Protein AF-A0A2V6IDF8-F1 (afdb_monomer_lite)

Structure (mmCIF, N/CA/C/O backbone):
data_AF-A0A2V6IDF8-F1
#
_entry.id   AF-A0A2V6IDF8-F1
#
loop_
_atom_site.group_PDB
_atom_site.id
_atom_site.type_symbol
_atom_site.label_atom_id
_atom_site.label_alt_id
_atom_site.label_comp_id
_atom_site.label_asym_id
_atom_site.label_entity_id
_atom_site.label_seq_id
_atom_site.pdbx_PDB_ins_code
_atom_site.Cartn_x
_atom_site.Cartn_y
_atom_site.Cartn_z
_atom_site.occupancy
_atom_site.B_iso_or_equiv
_atom_site.auth_seq_id
_atom_site.auth_comp_id
_atom_site.auth_asym_id
_atom_site.auth_atom_id
_atom_site.pdbx_PDB_model_num
ATOM 1 N N . MET A 1 1 ? -2.076 -66.456 -8.768 1.00 41.81 1 MET A N 1
ATOM 2 C CA . MET A 1 1 ? -1.411 -65.463 -7.898 1.00 41.81 1 MET A CA 1
ATOM 3 C C . MET A 1 1 ? -0.472 -64.623 -8.753 1.00 41.81 1 MET A C 1
ATOM 5 O O . MET A 1 1 ? 0.543 -65.150 -9.181 1.00 41.81 1 MET A O 1
ATOM 9 N N . ARG A 1 2 ? -0.854 -63.381 -9.076 1.00 31.50 2 ARG A N 1
ATOM 10 C CA . ARG A 1 2 ? 0.025 -62.286 -9.533 1.00 31.50 2 ARG A CA 1
ATOM 11 C C . ARG A 1 2 ? -0.826 -61.018 -9.631 1.00 31.50 2 ARG A C 1
ATOM 13 O O . ARG A 1 2 ? -1.612 -60.847 -10.552 1.00 31.50 2 ARG A O 1
ATOM 20 N N . ILE A 1 3 ? -0.717 -60.213 -8.583 1.00 39.41 3 ILE A N 1
ATOM 21 C CA . ILE A 1 3 ? -1.240 -58.856 -8.466 1.00 39.41 3 ILE A CA 1
ATOM 22 C C . ILE A 1 3 ? -0.363 -57.979 -9.365 1.00 39.41 3 ILE A C 1
ATOM 24 O O . ILE A 1 3 ? 0.854 -57.977 -9.186 1.00 39.41 3 ILE A O 1
ATOM 28 N N . LEU A 1 4 ? -0.953 -57.253 -10.316 1.00 34.81 4 LEU A N 1
ATOM 29 C CA . LEU A 1 4 ? -0.272 -56.159 -11.006 1.00 34.81 4 LEU A CA 1
ATOM 30 C C . LEU A 1 4 ? -0.922 -54.853 -10.550 1.00 34.81 4 LEU A C 1
ATOM 32 O O . LEU A 1 4 ? -2.026 -54.505 -10.959 1.00 34.81 4 LEU A O 1
ATOM 36 N N . VAL A 1 5 ? -0.238 -54.178 -9.631 1.00 40.81 5 VAL A N 1
ATOM 37 C CA . VAL A 1 5 ? -0.553 -52.824 -9.187 1.00 40.81 5 VAL A CA 1
ATOM 38 C C . VAL A 1 5 ? -0.175 -51.867 -10.319 1.00 40.81 5 VAL A C 1
ATOM 40 O O . VAL A 1 5 ? 1.002 -51.732 -10.638 1.00 40.81 5 VAL A O 1
ATOM 43 N N . VAL A 1 6 ? -1.161 -51.204 -10.923 1.00 41.06 6 VAL A N 1
ATOM 44 C CA . VAL A 1 6 ? -0.932 -50.038 -11.787 1.00 41.06 6 VAL A CA 1
ATOM 45 C C . VAL A 1 6 ? -0.896 -48.815 -10.872 1.00 41.06 6 VAL A C 1
ATOM 47 O O . VAL A 1 6 ? -1.928 -48.250 -10.522 1.00 41.06 6 VAL A O 1
ATOM 50 N N . LEU A 1 7 ? 0.304 -48.458 -10.419 1.00 35.91 7 LEU A N 1
ATOM 51 C CA . LEU A 1 7 ? 0.596 -47.206 -9.724 1.00 35.91 7 LEU A CA 1
ATOM 52 C C . LEU A 1 7 ? 1.527 -46.366 -10.600 1.00 35.91 7 LEU A C 1
ATOM 54 O O . LEU A 1 7 ? 2.468 -46.892 -11.184 1.00 35.91 7 LEU A O 1
ATOM 58 N N . LEU A 1 8 ? 1.273 -45.056 -10.582 1.00 38.56 8 LEU A N 1
ATOM 59 C CA . LEU A 1 8 ? 2.074 -43.967 -11.144 1.00 38.56 8 LEU A CA 1
ATOM 60 C C . LEU A 1 8 ? 2.133 -43.874 -12.674 1.00 38.56 8 LEU A C 1
ATOM 62 O O . LEU A 1 8 ? 2.998 -44.457 -13.304 1.00 38.56 8 LEU A O 1
ATOM 66 N N . THR A 1 9 ? 1.310 -42.976 -13.219 1.00 36.28 9 THR A N 1
ATOM 67 C CA . THR A 1 9 ? 1.789 -41.810 -13.993 1.00 36.28 9 THR A CA 1
ATOM 68 C C . THR A 1 9 ? 0.636 -40.818 -14.162 1.00 36.28 9 THR A C 1
ATOM 70 O O . THR A 1 9 ? 0.162 -40.556 -15.259 1.00 36.28 9 THR A O 1
ATOM 73 N N . ILE A 1 10 ? 0.180 -40.222 -13.059 1.00 41.34 10 ILE A N 1
ATOM 74 C CA . ILE A 1 10 ? -0.234 -38.816 -13.128 1.00 41.34 10 ILE A CA 1
ATOM 75 C C . ILE A 1 10 ? 1.001 -38.064 -12.657 1.00 41.34 10 ILE A C 1
ATOM 77 O O . ILE A 1 10 ? 1.095 -37.616 -11.518 1.00 41.34 10 ILE A O 1
ATOM 81 N N . ALA A 1 11 ? 2.015 -38.047 -13.526 1.00 40.38 11 ALA A N 1
ATOM 82 C CA . ALA A 1 11 ? 3.023 -37.015 -13.452 1.00 40.38 11 ALA A CA 1
ATOM 83 C C . ALA A 1 11 ? 2.240 -35.727 -13.666 1.00 40.38 11 ALA A C 1
ATOM 85 O O . ALA A 1 11 ? 1.783 -35.424 -14.767 1.00 40.38 11 ALA A O 1
ATOM 86 N N . THR A 1 12 ? 1.979 -35.054 -12.556 1.00 41.97 12 THR A N 1
ATOM 87 C CA . THR A 1 12 ? 1.541 -33.678 -12.496 1.00 41.97 12 THR A CA 1
ATOM 88 C C . THR A 1 12 ? 2.439 -32.883 -13.429 1.00 41.97 12 THR A C 1
ATOM 90 O O . THR A 1 12 ? 3.529 -32.456 -13.057 1.00 41.97 12 THR A O 1
ATOM 93 N N . ALA A 1 13 ? 1.958 -32.661 -14.648 1.00 35.03 13 ALA A N 1
ATOM 94 C CA . ALA A 1 13 ? 2.363 -31.560 -15.497 1.00 35.03 13 ALA A CA 1
ATOM 95 C C . ALA A 1 13 ? 1.865 -30.248 -14.863 1.00 35.03 13 ALA A C 1
ATOM 97 O O . ALA A 1 13 ? 1.227 -29.419 -15.499 1.00 35.03 13 ALA A O 1
ATOM 98 N N . THR A 1 14 ? 2.145 -30.044 -13.575 1.00 42.31 14 THR A N 1
ATOM 99 C CA . THR A 1 14 ? 2.467 -28.713 -13.097 1.00 42.31 14 THR A CA 1
ATOM 100 C C . THR A 1 14 ? 3.732 -28.367 -13.846 1.00 42.31 14 THR A C 1
ATOM 102 O O . THR A 1 14 ? 4.801 -28.878 -13.514 1.00 42.31 14 THR A O 1
ATOM 105 N N . LEU A 1 15 ? 3.572 -27.595 -14.923 1.00 40.25 15 LEU A N 1
ATOM 106 C CA . LEU A 1 15 ? 4.657 -26.885 -15.562 1.00 40.25 15 LEU A CA 1
ATOM 107 C C . LEU A 1 15 ? 5.497 -26.259 -14.446 1.00 40.25 15 LEU A C 1
ATOM 109 O O . LEU A 1 15 ? 5.178 -25.196 -13.919 1.00 40.25 15 LEU A O 1
ATOM 113 N N . ALA A 1 16 ? 6.595 -26.921 -14.108 1.00 39.03 16 ALA A N 1
ATOM 114 C CA . ALA A 1 16 ? 7.773 -26.245 -13.646 1.00 39.03 16 ALA A CA 1
ATOM 115 C C . ALA A 1 16 ? 8.252 -25.438 -14.856 1.00 39.03 16 ALA A C 1
ATOM 117 O O . ALA A 1 16 ? 9.189 -25.821 -15.550 1.00 39.03 16 ALA A O 1
ATOM 118 N N . ILE A 1 17 ? 7.603 -24.296 -15.112 1.00 42.78 17 ILE A N 1
ATOM 119 C CA . ILE A 1 17 ? 8.352 -23.138 -15.572 1.00 42.78 17 ILE A CA 1
ATOM 120 C C . ILE A 1 17 ? 9.256 -22.847 -14.378 1.00 42.78 17 ILE A C 1
ATOM 122 O O . ILE A 1 17 ? 8.929 -22.060 -13.494 1.00 42.78 17 ILE A O 1
ATOM 126 N N . ALA A 1 18 ? 10.372 -23.572 -14.295 1.00 44.47 18 ALA A N 1
ATOM 127 C CA . ALA A 1 18 ? 11.551 -23.046 -13.656 1.00 44.47 18 ALA A CA 1
ATOM 128 C C . ALA A 1 18 ? 11.848 -21.797 -14.478 1.00 44.47 18 ALA A C 1
ATOM 130 O O . ALA A 1 18 ? 12.489 -21.881 -15.520 1.00 44.47 18 ALA A O 1
ATOM 131 N N . SER A 1 19 ? 11.228 -20.672 -14.107 1.00 57.34 19 SER A N 1
ATOM 132 C CA . SER A 1 19 ? 11.492 -19.400 -14.751 1.00 57.34 19 SER A CA 1
ATOM 133 C C . SER A 1 19 ? 12.991 -19.241 -14.625 1.00 57.34 19 SER A C 1
ATOM 135 O O . SER A 1 19 ? 13.497 -19.202 -13.494 1.00 57.34 19 SER A O 1
ATOM 137 N N . GLU A 1 20 ? 13.694 -19.257 -15.754 1.00 80.50 20 GLU A N 1
ATOM 138 C CA . GLU A 1 20 ? 15.111 -18.953 -15.759 1.00 80.50 20 GLU A CA 1
ATOM 139 C C . GLU A 1 20 ? 15.291 -17.700 -14.907 1.00 80.50 20 GLU A C 1
ATOM 141 O O . GLU A 1 20 ? 14.516 -16.744 -14.993 1.00 80.50 20 GLU A O 1
ATOM 146 N N . SER A 1 21 ? 16.232 -17.766 -13.975 1.00 89.12 21 SER A N 1
ATOM 147 C CA . SER A 1 21 ? 16.533 -16.633 -13.122 1.00 89.12 21 SER A CA 1
ATOM 148 C C . SER A 1 21 ? 17.990 -16.292 -13.294 1.00 89.12 21 SER A C 1
ATOM 150 O O . SER A 1 21 ? 18.840 -17.181 -13.244 1.00 89.12 21 SER A O 1
ATOM 152 N N . MET A 1 22 ? 18.276 -15.011 -13.460 1.00 94.38 22 MET A N 1
ATOM 153 C CA . MET A 1 22 ? 19.637 -14.509 -13.552 1.00 94.38 22 MET A CA 1
ATOM 154 C C . MET A 1 22 ? 19.978 -13.657 -12.333 1.00 94.38 22 MET A C 1
ATOM 156 O O . MET A 1 22 ? 19.112 -13.268 -11.546 1.00 94.38 22 MET A O 1
ATOM 160 N N . ARG A 1 23 ? 21.267 -13.354 -12.169 1.00 96.56 23 ARG A N 1
ATOM 161 C CA . ARG A 1 23 ? 21.724 -12.361 -11.197 1.00 96.56 23 ARG A CA 1
ATOM 162 C C . ARG A 1 23 ? 22.229 -11.127 -11.923 1.00 96.56 23 ARG A C 1
ATOM 164 O O . ARG A 1 23 ? 23.159 -11.221 -12.717 1.00 96.56 23 ARG A O 1
ATOM 171 N N . VAL A 1 24 ? 21.665 -9.969 -11.595 1.00 96.19 24 VAL A N 1
ATOM 172 C CA . VAL A 1 24 ? 22.147 -8.662 -12.062 1.00 96.19 24 VAL A CA 1
ATOM 173 C C . VAL A 1 24 ? 22.472 -7.822 -10.839 1.00 96.19 24 VAL A C 1
ATOM 175 O O . VAL A 1 24 ? 21.639 -7.653 -9.957 1.00 96.19 24 VAL A O 1
ATOM 178 N N . ASN A 1 25 ? 23.713 -7.345 -10.731 1.00 94.62 25 ASN A N 1
ATOM 179 C CA . ASN A 1 25 ? 24.198 -6.581 -9.573 1.00 94.62 25 ASN A CA 1
ATOM 180 C C . ASN A 1 25 ? 23.942 -7.269 -8.210 1.00 94.62 25 ASN A C 1
ATOM 182 O O . ASN A 1 25 ? 23.781 -6.597 -7.188 1.00 94.62 25 ASN A O 1
ATOM 186 N N . GLY A 1 26 ? 23.913 -8.607 -8.191 1.00 93.50 26 GLY A N 1
ATOM 187 C CA . GLY A 1 26 ? 23.624 -9.419 -7.003 1.00 93.50 26 GLY A CA 1
ATOM 188 C C . GLY A 1 26 ? 22.135 -9.593 -6.673 1.00 93.50 26 GLY A C 1
ATOM 189 O O . GLY A 1 26 ? 21.826 -10.323 -5.738 1.00 93.50 26 GLY A O 1
ATOM 190 N N . VAL A 1 27 ? 21.223 -8.978 -7.432 1.00 96.19 27 VAL A N 1
ATOM 191 C CA . VAL A 1 27 ? 19.766 -9.139 -7.299 1.00 96.19 27 VAL A CA 1
ATOM 192 C C . VAL A 1 27 ? 19.314 -10.326 -8.146 1.00 96.19 27 VAL A C 1
ATOM 194 O O . VAL A 1 27 ? 19.744 -10.464 -9.294 1.00 96.19 27 VAL A O 1
ATOM 197 N N . ARG A 1 28 ? 18.462 -11.192 -7.586 1.00 96.81 28 ARG A N 1
ATOM 198 C CA . ARG A 1 28 ? 17.813 -12.270 -8.343 1.00 96.81 28 ARG A CA 1
ATOM 199 C C . ARG A 1 28 ? 16.737 -11.670 -9.245 1.00 96.81 28 ARG A C 1
ATOM 201 O O . ARG A 1 28 ? 15.865 -10.968 -8.750 1.00 96.81 28 ARG A O 1
ATOM 208 N N . VAL A 1 29 ? 16.775 -11.986 -10.532 1.00 97.50 29 VAL A N 1
ATOM 209 C CA . VAL A 1 29 ? 15.806 -11.514 -11.529 1.00 97.50 29 VAL A CA 1
ATOM 210 C C . VAL A 1 29 ? 15.154 -12.713 -12.195 1.00 97.50 29 VAL A C 1
ATOM 212 O O . VAL A 1 29 ? 15.857 -13.677 -12.493 1.00 97.50 29 VAL A O 1
ATOM 215 N N . TYR A 1 30 ? 13.838 -12.687 -12.377 1.00 96.62 30 TYR A N 1
ATOM 216 C CA . TYR A 1 30 ? 13.059 -13.785 -12.960 1.00 96.62 30 TYR A CA 1
ATOM 217 C C . TYR A 1 30 ? 11.811 -13.260 -13.690 1.00 96.62 30 TYR A C 1
ATOM 219 O O . TYR A 1 30 ? 11.581 -12.053 -13.733 1.00 96.62 30 TYR A O 1
ATOM 227 N N . GLY A 1 31 ? 11.010 -14.153 -14.281 1.00 95.38 31 GLY A N 1
ATOM 228 C CA . GLY A 1 31 ? 9.799 -13.798 -15.033 1.00 95.38 31 GLY A CA 1
ATOM 229 C C . GLY A 1 31 ? 10.058 -13.675 -16.538 1.00 95.38 31 GLY A C 1
ATOM 230 O O . GLY A 1 31 ? 10.806 -14.466 -17.114 1.00 95.38 31 GLY A O 1
ATOM 231 N N . ARG A 1 32 ? 9.443 -12.687 -17.195 1.00 95.75 32 ARG A N 1
ATOM 232 C CA . ARG A 1 32 ? 9.550 -12.437 -18.645 1.00 95.75 32 ARG A CA 1
ATOM 233 C C . ARG A 1 32 ? 10.826 -11.682 -19.021 1.00 95.75 32 ARG A C 1
ATOM 235 O O . ARG A 1 32 ? 10.794 -10.626 -19.635 1.00 95.75 32 ARG A O 1
ATOM 242 N N . MET A 1 33 ? 11.982 -12.233 -18.662 1.00 93.69 33 MET A N 1
ATOM 243 C CA . MET A 1 33 ? 13.275 -11.552 -18.835 1.00 93.69 33 MET A CA 1
ATOM 244 C C . MET A 1 33 ? 13.638 -11.226 -20.295 1.00 93.69 33 MET A C 1
ATOM 246 O O . MET A 1 33 ? 14.498 -10.387 -20.518 1.00 93.69 33 MET A O 1
ATOM 250 N N . HIS A 1 34 ? 13.002 -11.864 -21.282 1.00 93.62 34 HIS A N 1
ATOM 251 C CA . HIS A 1 34 ? 13.202 -11.565 -22.705 1.00 93.62 34 HIS A CA 1
ATOM 252 C C . HIS A 1 34 ? 12.553 -10.246 -23.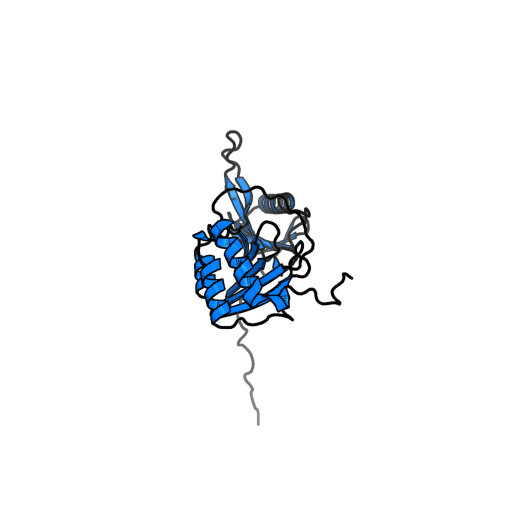153 1.00 93.62 34 HIS A C 1
ATOM 254 O O . HIS A 1 34 ? 12.906 -9.736 -24.213 1.00 93.62 34 HIS A O 1
ATOM 260 N N . ASP A 1 35 ? 11.637 -9.686 -22.358 1.00 94.50 35 ASP A N 1
ATOM 261 C CA . ASP A 1 35 ? 10.941 -8.436 -22.678 1.00 94.50 35 ASP A CA 1
ATOM 262 C C . ASP A 1 35 ? 11.793 -7.184 -22.401 1.00 94.50 35 ASP A C 1
ATOM 264 O O . ASP A 1 35 ? 11.409 -6.073 -22.775 1.00 94.50 35 ASP A O 1
ATOM 268 N N . VAL A 1 36 ? 12.935 -7.340 -21.723 1.00 94.44 36 VAL A N 1
ATOM 269 C CA . VAL A 1 36 ? 13.774 -6.240 -21.229 1.00 94.44 36 VAL A CA 1
ATOM 270 C C . VAL A 1 36 ? 15.258 -6.551 -21.403 1.00 94.44 36 VAL A C 1
ATOM 272 O O . VAL A 1 36 ? 15.679 -7.705 -21.428 1.00 94.44 36 VAL A O 1
ATOM 275 N N . SER A 1 37 ? 16.088 -5.515 -21.501 1.00 95.00 37 SER A N 1
ATOM 276 C CA . SER A 1 37 ? 17.541 -5.682 -21.559 1.00 95.00 37 SER A CA 1
ATOM 277 C C . SER A 1 37 ? 18.169 -5.786 -20.160 1.00 95.00 37 SER A C 1
ATOM 279 O O . SER A 1 37 ? 17.612 -5.346 -19.155 1.00 95.00 37 SER A O 1
ATOM 281 N N . VAL A 1 38 ? 19.409 -6.281 -20.072 1.00 95.81 38 VAL A N 1
ATOM 282 C CA . VAL A 1 38 ? 20.193 -6.204 -18.818 1.00 95.81 38 VAL A CA 1
ATOM 283 C C . VAL A 1 38 ? 20.431 -4.747 -18.393 1.00 95.81 38 VAL A C 1
ATOM 285 O O . VAL A 1 38 ? 20.549 -4.465 -17.200 1.00 95.81 38 VAL A O 1
ATOM 288 N N . GLY A 1 39 ? 20.491 -3.817 -19.353 1.00 95.62 39 GLY A N 1
ATOM 289 C CA . GLY A 1 39 ? 20.562 -2.380 -19.085 1.00 95.62 39 GLY A CA 1
ATOM 290 C C . GLY A 1 39 ? 19.322 -1.871 -18.351 1.00 95.62 39 GLY A C 1
ATOM 291 O O . GLY A 1 39 ? 19.465 -1.207 -17.327 1.00 95.62 39 GLY A O 1
ATOM 292 N N . ASP A 1 40 ? 18.132 -2.273 -18.803 1.00 95.44 40 ASP A N 1
ATOM 293 C CA . ASP A 1 40 ? 16.850 -1.949 -18.161 1.00 95.44 40 ASP A CA 1
ATOM 294 C C . ASP A 1 40 ? 16.802 -2.452 -16.718 1.00 95.44 40 ASP A C 1
ATOM 296 O O . ASP A 1 40 ? 16.480 -1.705 -15.800 1.00 95.44 40 ASP A O 1
ATOM 300 N N . ILE A 1 41 ? 17.224 -3.699 -16.496 1.00 96.81 41 ILE A N 1
ATOM 301 C CA . ILE A 1 41 ? 17.283 -4.288 -15.154 1.00 96.81 41 ILE A CA 1
ATOM 302 C C . ILE A 1 41 ? 18.234 -3.491 -14.247 1.00 96.81 41 ILE A C 1
ATOM 304 O O . ILE A 1 41 ? 17.912 -3.221 -13.091 1.00 96.81 41 ILE A O 1
ATOM 308 N N . ARG A 1 42 ? 19.418 -3.096 -14.739 1.00 96.94 42 ARG A N 1
ATOM 309 C CA . ARG A 1 42 ? 20.358 -2.276 -13.953 1.00 96.94 42 ARG A CA 1
ATOM 310 C C . ARG A 1 42 ? 19.774 -0.904 -13.621 1.00 96.94 42 ARG A C 1
ATOM 312 O O . ARG A 1 42 ? 19.969 -0.452 -12.495 1.00 96.94 42 ARG A O 1
ATOM 319 N N . ALA A 1 43 ? 19.078 -0.276 -14.568 1.00 95.00 43 ALA A N 1
ATOM 320 C CA . ALA A 1 43 ? 18.414 1.007 -14.367 1.00 95.00 43 ALA A CA 1
ATOM 321 C C . ALA A 1 43 ? 17.294 0.899 -13.321 1.00 95.00 43 ALA A C 1
ATOM 323 O O . ALA A 1 43 ? 17.268 1.698 -12.392 1.00 95.00 43 ALA A O 1
ATOM 324 N N . ALA A 1 44 ? 16.459 -0.140 -13.393 1.00 95.38 44 ALA A N 1
ATOM 325 C CA . ALA A 1 44 ? 15.421 -0.415 -12.400 1.00 95.38 44 ALA A CA 1
ATOM 326 C C . ALA A 1 44 ? 16.002 -0.622 -10.987 1.00 95.38 44 ALA A C 1
ATOM 328 O O . ALA A 1 44 ? 15.520 -0.035 -10.023 1.00 95.38 44 ALA A O 1
ATOM 329 N N . ILE A 1 45 ? 17.087 -1.399 -10.850 1.00 96.19 45 ILE A N 1
ATOM 330 C CA . ILE A 1 45 ? 17.776 -1.565 -9.555 1.00 96.19 45 ILE A CA 1
ATOM 331 C C . ILE A 1 45 ? 18.310 -0.222 -9.043 1.00 96.19 45 ILE A C 1
ATOM 333 O O . ILE A 1 45 ? 18.228 0.048 -7.846 1.00 96.19 45 ILE A O 1
ATOM 337 N N . ALA A 1 46 ? 18.904 0.591 -9.920 1.00 94.75 46 ALA A N 1
ATOM 338 C CA . ALA A 1 46 ? 19.475 1.879 -9.541 1.00 94.75 46 ALA A CA 1
ATOM 339 C C . ALA A 1 46 ? 18.397 2.858 -9.061 1.00 94.75 46 ALA A C 1
ATOM 341 O O . ALA A 1 46 ? 18.587 3.501 -8.030 1.00 94.75 46 ALA A O 1
ATOM 342 N N . ASP A 1 47 ? 17.266 2.920 -9.762 1.00 93.81 47 ASP A N 1
ATOM 343 C CA . ASP A 1 47 ? 16.145 3.775 -9.390 1.00 93.81 47 ASP A CA 1
ATOM 344 C C . ASP A 1 47 ? 15.547 3.371 -8.030 1.00 93.81 47 ASP A C 1
ATOM 346 O O . ASP A 1 47 ? 15.459 4.209 -7.128 1.00 93.81 47 ASP A O 1
ATOM 350 N N . PHE A 1 48 ? 15.289 2.075 -7.816 1.00 92.31 48 PHE A N 1
ATOM 351 C CA . PHE A 1 48 ? 14.835 1.546 -6.521 1.00 92.31 48 PHE A CA 1
ATOM 352 C C . PHE A 1 48 ? 15.795 1.906 -5.378 1.00 92.31 48 PHE A C 1
ATOM 354 O O . PHE A 1 48 ? 15.391 2.368 -4.313 1.00 92.31 48 PHE A O 1
ATOM 361 N N . VAL A 1 49 ? 17.104 1.726 -5.590 1.00 92.38 49 VAL A N 1
ATOM 362 C CA . VAL A 1 49 ? 18.119 2.095 -4.591 1.00 92.38 49 VAL A CA 1
ATOM 363 C C . VAL A 1 49 ? 18.094 3.600 -4.321 1.00 92.38 49 VAL A C 1
ATOM 365 O O . VAL A 1 49 ? 18.260 4.014 -3.176 1.00 92.38 49 VAL A O 1
ATOM 368 N N . SER A 1 50 ? 17.900 4.425 -5.351 1.00 88.75 50 SER A N 1
ATOM 369 C CA . SER A 1 50 ? 17.893 5.883 -5.213 1.00 88.75 50 SER A CA 1
ATOM 370 C C . SER A 1 50 ? 16.687 6.405 -4.426 1.00 88.75 50 SER A C 1
ATOM 372 O O . SER A 1 50 ? 16.839 7.377 -3.685 1.00 88.75 50 SER A O 1
ATOM 374 N N . THR A 1 51 ? 15.542 5.727 -4.515 1.00 82.19 51 THR A N 1
ATOM 375 C CA . THR A 1 51 ? 14.281 6.096 -3.851 1.00 82.19 51 THR A CA 1
ATOM 376 C C . THR A 1 51 ? 14.116 5.445 -2.474 1.00 82.19 51 THR A C 1
ATOM 378 O O . THR A 1 51 ? 13.420 5.988 -1.621 1.00 82.19 51 THR A O 1
ATOM 381 N N . SER A 1 52 ? 14.819 4.343 -2.197 1.00 78.38 52 SER A N 1
ATOM 382 C CA . SER A 1 52 ? 14.888 3.741 -0.861 1.00 78.38 52 SER A CA 1
ATOM 383 C C . SER A 1 52 ? 15.599 4.666 0.142 1.00 78.38 52 SER A C 1
ATOM 385 O O . SER A 1 52 ? 16.671 5.221 -0.145 1.00 78.38 52 SER A O 1
ATOM 387 N N . SER A 1 53 ? 15.036 4.801 1.346 1.00 70.25 53 SER A N 1
ATOM 3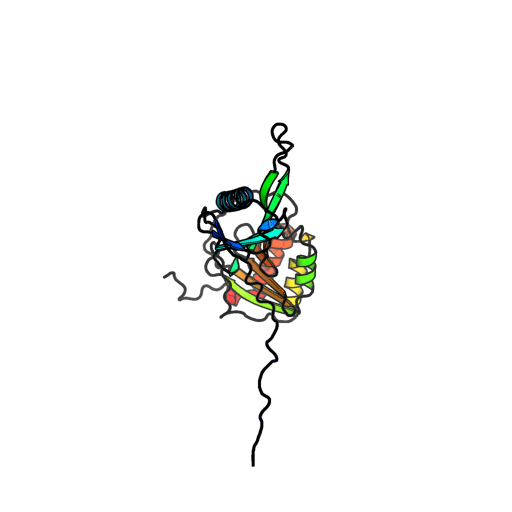88 C CA . SER A 1 53 ? 15.622 5.555 2.467 1.00 70.25 53 SER A CA 1
ATOM 389 C C . SER A 1 53 ? 16.990 4.998 2.880 1.00 70.25 53 SER A C 1
ATOM 391 O O . SER A 1 53 ? 17.960 5.742 3.009 1.00 70.25 53 SER A O 1
ATOM 393 N N . ASP A 1 54 ? 17.103 3.673 2.957 1.00 75.44 54 ASP A N 1
ATOM 394 C CA . ASP A 1 54 ? 18.315 2.968 3.387 1.00 75.44 54 ASP A CA 1
ATOM 395 C C . ASP A 1 54 ? 19.277 2.626 2.231 1.00 75.44 54 ASP A C 1
ATOM 397 O O . ASP A 1 54 ? 20.253 1.895 2.429 1.00 75.44 54 ASP A O 1
ATOM 401 N N . LYS A 1 55 ? 18.995 3.092 1.003 1.00 84.38 55 LYS A N 1
ATOM 402 C CA . LYS A 1 55 ? 19.783 2.804 -0.216 1.00 84.38 55 LYS A CA 1
ATOM 403 C C . LYS A 1 55 ? 20.044 1.309 -0.437 1.00 84.38 55 LYS A C 1
ATOM 405 O O . LYS A 1 55 ? 21.095 0.896 -0.941 1.00 84.38 55 LYS A O 1
ATOM 410 N N . ARG A 1 56 ? 19.089 0.461 -0.049 1.00 87.56 56 ARG A N 1
ATOM 411 C CA . ARG A 1 56 ? 19.210 -0.996 -0.171 1.00 87.56 56 ARG A CA 1
ATOM 412 C C . ARG A 1 56 ? 18.762 -1.460 -1.549 1.00 87.56 56 ARG A C 1
ATOM 414 O O . ARG A 1 56 ? 17.871 -0.893 -2.164 1.00 87.56 56 ARG A O 1
ATOM 421 N N . LYS A 1 57 ? 19.376 -2.548 -2.016 1.00 93.12 57 LYS A N 1
ATOM 422 C CA . LYS A 1 57 ? 18.921 -3.279 -3.206 1.00 93.12 57 LYS A CA 1
ATOM 423 C C . LYS A 1 57 ? 17.663 -4.094 -2.883 1.00 93.12 57 LYS A C 1
ATOM 425 O O . LYS A 1 57 ? 17.589 -4.615 -1.760 1.00 93.12 57 LYS A O 1
ATOM 430 N N . PRO A 1 58 ? 16.765 -4.300 -3.863 1.00 93.62 58 PRO A N 1
ATOM 431 C CA . PRO A 1 58 ? 15.616 -5.174 -3.679 1.00 93.62 58 PRO A CA 1
ATOM 432 C C . PRO A 1 58 ? 16.075 -6.623 -3.465 1.00 93.62 58 PRO A C 1
ATOM 434 O O . PRO A 1 58 ? 17.172 -7.019 -3.878 1.00 93.62 58 PRO A O 1
ATOM 437 N N . ALA A 1 59 ? 15.239 -7.427 -2.813 1.00 93.56 59 ALA A N 1
ATOM 438 C CA . ALA A 1 59 ? 15.494 -8.853 -2.614 1.00 93.56 59 ALA A CA 1
ATOM 439 C C . ALA A 1 59 ? 15.478 -9.619 -3.944 1.00 93.56 59 ALA A C 1
ATOM 441 O O . ALA A 1 59 ? 16.310 -10.500 -4.179 1.00 93.56 59 ALA A O 1
ATOM 442 N N . ALA A 1 60 ? 14.541 -9.256 -4.818 1.00 95.81 60 ALA A N 1
ATOM 443 C CA . ALA A 1 60 ? 14.405 -9.799 -6.157 1.00 95.81 60 ALA A CA 1
ATOM 444 C C . ALA A 1 60 ? 13.669 -8.816 -7.077 1.00 95.81 60 ALA A C 1
ATOM 446 O O . ALA A 1 60 ? 12.971 -7.918 -6.603 1.00 95.81 60 ALA A O 1
ATOM 447 N N . LEU A 1 61 ? 13.801 -9.035 -8.384 1.00 96.94 61 LEU A N 1
ATOM 448 C CA . LEU A 1 61 ? 12.990 -8.404 -9.419 1.00 96.94 61 LEU A CA 1
ATOM 449 C C . LEU A 1 61 ? 12.223 -9.467 -10.211 1.00 96.94 61 LEU A C 1
ATOM 451 O O . LEU A 1 61 ? 12.818 -10.437 -10.682 1.00 96.94 61 LEU A O 1
ATOM 455 N N . GLU A 1 62 ? 10.924 -9.267 -10.389 1.00 97.50 62 GLU A N 1
ATOM 456 C CA . GLU A 1 62 ? 10.103 -10.028 -11.335 1.00 97.50 62 GLU A CA 1
ATOM 457 C C . GLU A 1 62 ? 9.802 -9.151 -12.550 1.00 97.50 62 GLU A C 1
ATOM 459 O O . GLU A 1 62 ? 9.239 -8.067 -12.413 1.00 97.50 62 GLU A O 1
ATOM 464 N N . VAL A 1 63 ? 10.163 -9.611 -13.745 1.00 97.19 63 VAL A N 1
ATOM 465 C CA . VAL A 1 63 ? 9.814 -8.942 -15.000 1.00 97.19 63 VAL A CA 1
ATOM 466 C C . VAL A 1 63 ? 8.419 -9.392 -15.424 1.00 97.19 63 VAL A C 1
ATOM 468 O O . VAL A 1 63 ? 8.216 -10.570 -15.731 1.00 97.19 63 VAL A O 1
ATOM 471 N N . LEU A 1 64 ? 7.464 -8.460 -15.453 1.00 96.12 64 LEU A N 1
ATOM 472 C CA . LEU A 1 64 ? 6.078 -8.732 -15.851 1.00 96.12 64 LEU A CA 1
ATOM 473 C C . LEU A 1 64 ? 5.837 -8.454 -17.338 1.00 96.12 64 LEU A C 1
ATOM 475 O O . LEU A 1 64 ? 5.021 -9.122 -17.979 1.00 96.12 64 LEU A O 1
ATOM 479 N N . SER A 1 65 ? 6.515 -7.444 -17.879 1.00 95.69 65 SER A N 1
ATOM 480 C CA . SER A 1 65 ? 6.422 -7.036 -19.281 1.00 95.69 65 SER A CA 1
ATOM 481 C C . SER A 1 65 ? 7.605 -6.146 -19.672 1.00 95.69 65 SER A C 1
ATOM 483 O O . SER A 1 65 ? 8.462 -5.831 -18.845 1.00 95.69 65 SER A O 1
ATOM 485 N N . SER A 1 66 ? 7.607 -5.657 -20.912 1.00 94.44 66 SER A N 1
ATOM 486 C CA . SER A 1 66 ? 8.594 -4.692 -21.418 1.00 94.44 66 SER A CA 1
ATOM 487 C C . SER A 1 66 ? 8.512 -3.301 -20.775 1.00 94.44 66 SER A C 1
ATOM 489 O O . SER A 1 66 ? 9.395 -2.466 -21.003 1.00 94.44 66 SER A O 1
ATOM 491 N N . ILE A 1 67 ? 7.464 -3.041 -19.982 1.00 94.81 67 ILE A N 1
ATOM 492 C CA . ILE A 1 67 ? 7.206 -1.745 -19.343 1.00 94.81 67 ILE A CA 1
ATOM 493 C C . ILE A 1 67 ? 7.044 -1.815 -17.824 1.00 94.81 67 ILE A C 1
ATOM 495 O O . ILE A 1 67 ? 6.929 -0.767 -17.194 1.00 94.81 67 ILE A O 1
ATOM 499 N N . GLU A 1 68 ? 7.022 -3.005 -17.220 1.00 96.38 68 GLU A N 1
ATOM 500 C CA . GLU A 1 68 ? 6.775 -3.146 -15.783 1.00 96.38 68 GLU A CA 1
ATOM 501 C C . GLU A 1 68 ? 7.563 -4.306 -15.168 1.00 96.38 68 GLU A C 1
ATOM 503 O O . GLU A 1 68 ? 7.584 -5.429 -15.685 1.00 96.38 68 GLU A O 1
ATOM 508 N N . MET A 1 69 ? 8.173 -4.019 -14.020 1.00 97.31 69 MET A N 1
ATOM 509 C CA . MET A 1 69 ? 8.797 -4.982 -13.122 1.00 97.31 69 MET A CA 1
ATOM 510 C C . MET A 1 69 ? 8.232 -4.818 -11.709 1.00 97.31 69 MET A C 1
ATOM 512 O O . MET A 1 69 ? 7.808 -3.729 -11.328 1.00 97.31 69 MET A O 1
ATOM 516 N N . ARG A 1 70 ? 8.293 -5.875 -10.900 1.00 96.56 70 ARG A N 1
ATOM 517 C CA . ARG A 1 70 ? 8.080 -5.797 -9.449 1.00 96.56 70 ARG A CA 1
ATOM 518 C C . ARG A 1 70 ? 9.401 -5.908 -8.722 1.00 96.56 70 ARG A C 1
ATOM 520 O O . ARG A 1 70 ? 10.136 -6.870 -8.942 1.00 96.56 70 ARG A O 1
ATOM 527 N N . ALA A 1 71 ? 9.672 -4.967 -7.829 1.00 95.31 71 ALA A N 1
ATOM 528 C CA . ALA A 1 71 ? 10.794 -5.028 -6.908 1.00 95.31 71 ALA A CA 1
ATOM 529 C C . ALA A 1 71 ? 10.309 -5.469 -5.535 1.00 95.31 71 ALA A C 1
ATOM 531 O O . ALA A 1 71 ? 9.520 -4.778 -4.902 1.00 95.31 71 ALA A O 1
ATOM 532 N N . TYR A 1 72 ? 10.785 -6.629 -5.090 1.00 93.00 72 TYR A N 1
ATOM 533 C CA . TYR A 1 72 ? 10.434 -7.175 -3.786 1.00 93.00 72 TYR A CA 1
ATOM 534 C C . TYR A 1 72 ? 11.308 -6.561 -2.704 1.00 93.00 72 TYR A C 1
ATOM 536 O O . TYR A 1 72 ? 12.543 -6.601 -2.789 1.00 93.00 72 TYR A O 1
ATOM 544 N N . GLU A 1 73 ? 10.660 -6.054 -1.666 1.00 87.88 73 GLU A N 1
ATOM 545 C CA . GLU A 1 73 ? 11.325 -5.584 -0.467 1.00 87.88 73 GLU A CA 1
ATOM 546 C C . GLU A 1 73 ? 11.953 -6.756 0.291 1.00 87.88 73 GLU A C 1
ATOM 548 O O . GLU A 1 73 ? 11.511 -7.906 0.222 1.00 87.88 73 GLU A O 1
ATOM 553 N N . LYS A 1 74 ? 13.042 -6.484 1.016 1.00 81.19 74 LYS A N 1
ATOM 554 C CA . LYS A 1 74 ? 13.708 -7.532 1.814 1.00 81.19 74 LYS A CA 1
ATOM 555 C C . LYS A 1 74 ? 12.856 -8.009 2.978 1.00 81.19 74 LYS A C 1
ATOM 557 O O . LYS A 1 74 ? 12.960 -9.167 3.378 1.00 81.19 74 LYS A O 1
ATOM 562 N N . THR A 1 75 ? 12.061 -7.109 3.531 1.00 78.06 75 THR A N 1
ATOM 563 C CA . THR A 1 75 ? 11.138 -7.418 4.609 1.00 78.06 75 THR A CA 1
ATOM 564 C C . THR A 1 75 ? 9.796 -7.764 3.985 1.00 78.06 75 THR A C 1
ATOM 566 O O . THR A 1 75 ? 9.209 -6.934 3.298 1.00 78.06 75 THR A O 1
ATOM 569 N N . HIS A 1 76 ? 9.304 -8.975 4.246 1.00 71.38 76 HIS A N 1
ATOM 570 C CA . HIS A 1 76 ? 8.048 -9.473 3.680 1.00 71.38 76 HIS A CA 1
ATOM 571 C C . HIS A 1 76 ? 6.860 -8.525 3.915 1.00 71.38 76 HIS A C 1
ATOM 573 O O . HIS A 1 76 ? 6.043 -8.345 3.018 1.00 71.38 76 HIS A O 1
ATOM 579 N N . ASP A 1 77 ? 6.797 -7.884 5.084 1.00 78.31 77 ASP A N 1
ATOM 580 C CA . ASP A 1 77 ? 5.717 -6.960 5.466 1.00 78.31 77 ASP A CA 1
ATOM 581 C C . ASP A 1 77 ? 5.578 -5.747 4.538 1.00 78.31 77 ASP A C 1
ATOM 583 O O . ASP A 1 77 ? 4.508 -5.152 4.464 1.00 78.31 77 ASP A O 1
ATOM 587 N N . TRP A 1 78 ? 6.647 -5.406 3.819 1.00 81.94 78 TRP A N 1
ATOM 588 C CA . TRP A 1 78 ? 6.700 -4.281 2.888 1.00 81.94 78 TRP A CA 1
ATOM 589 C C . TRP A 1 78 ? 6.395 -4.692 1.447 1.00 81.94 78 TRP A C 1
ATOM 591 O O . TRP A 1 78 ? 6.246 -3.838 0.579 1.00 81.94 78 TRP A O 1
ATOM 601 N N . GLY A 1 79 ? 6.266 -5.997 1.195 1.00 89.69 79 GLY A N 1
ATOM 602 C CA . GLY A 1 79 ? 5.765 -6.517 -0.065 1.00 89.69 79 GLY A CA 1
ATOM 603 C C . GLY A 1 79 ? 6.661 -6.199 -1.263 1.00 89.69 79 GLY A C 1
ATOM 604 O O . GLY A 1 79 ? 7.850 -6.525 -1.279 1.00 89.69 79 GLY A O 1
ATOM 605 N N . TRP A 1 80 ? 6.071 -5.629 -2.307 1.00 93.19 80 TRP A N 1
ATOM 606 C CA . TRP A 1 80 ? 6.742 -5.234 -3.537 1.00 93.19 80 TRP A CA 1
ATOM 607 C C . TRP A 1 80 ? 6.244 -3.878 -4.037 1.00 93.19 80 TRP A C 1
ATOM 609 O O . TRP A 1 80 ? 5.084 -3.531 -3.854 1.00 93.19 80 TRP A O 1
ATOM 619 N N . VAL A 1 81 ? 7.104 -3.139 -4.731 1.00 92.88 81 VAL A N 1
ATOM 620 C CA . VAL A 1 81 ? 6.747 -1.909 -5.460 1.00 92.88 81 VAL A CA 1
ATOM 621 C C . VAL A 1 81 ? 6.827 -2.151 -6.963 1.00 92.88 81 VAL A C 1
ATOM 623 O O . VAL A 1 81 ? 7.633 -2.964 -7.433 1.00 92.88 81 VAL A O 1
ATOM 626 N N . ALA A 1 82 ? 5.993 -1.457 -7.733 1.00 94.00 82 ALA A N 1
ATOM 627 C CA . ALA A 1 82 ? 6.108 -1.467 -9.184 1.00 94.00 82 ALA A CA 1
ATOM 628 C C . ALA A 1 82 ? 7.300 -0.600 -9.610 1.00 94.00 82 ALA A C 1
ATOM 630 O O . ALA A 1 82 ? 7.529 0.473 -9.062 1.00 94.00 82 ALA A O 1
ATOM 631 N N . ILE A 1 83 ? 8.043 -1.039 -10.620 1.00 95.06 83 ILE A N 1
ATOM 632 C CA . ILE A 1 83 ? 8.989 -0.199 -11.353 1.00 95.06 83 ILE A CA 1
ATOM 633 C C . ILE A 1 83 ? 8.517 -0.169 -12.797 1.00 95.06 83 ILE A C 1
ATOM 635 O O . ILE A 1 83 ? 8.444 -1.208 -13.458 1.00 95.06 83 ILE A O 1
ATOM 639 N N . ARG A 1 84 ? 8.176 1.021 -13.280 1.00 94.50 84 ARG A N 1
ATOM 640 C CA . ARG A 1 84 ? 7.548 1.215 -14.585 1.00 94.50 84 ARG A CA 1
ATOM 641 C C . ARG A 1 84 ? 8.436 2.009 -15.520 1.00 94.50 84 ARG A C 1
ATOM 643 O O . ARG A 1 84 ? 9.155 2.915 -15.106 1.00 94.50 84 ARG A O 1
ATOM 650 N N . ARG A 1 85 ? 8.360 1.668 -16.799 1.00 92.62 85 ARG A N 1
ATOM 651 C CA . ARG A 1 85 ? 9.071 2.355 -17.867 1.00 92.62 85 ARG A CA 1
ATOM 652 C C . ARG A 1 85 ? 8.257 3.552 -18.346 1.00 92.62 85 ARG A C 1
ATOM 654 O O . ARG A 1 85 ? 7.159 3.381 -18.869 1.00 92.62 85 ARG A O 1
ATOM 661 N N . PHE A 1 86 ? 8.827 4.746 -18.236 1.00 87.50 86 PHE A N 1
ATOM 662 C CA . PHE A 1 86 ? 8.226 5.993 -18.706 1.00 87.50 86 PHE A CA 1
ATOM 663 C C . PHE A 1 86 ? 9.144 6.704 -19.701 1.00 87.50 86 PHE A C 1
ATOM 665 O O . PHE A 1 86 ? 10.366 6.616 -19.565 1.00 87.50 86 PHE A O 1
ATOM 672 N N . PRO A 1 87 ? 8.596 7.414 -20.701 1.00 83.44 87 PRO A N 1
ATOM 673 C CA . PRO A 1 87 ? 9.394 8.326 -21.510 1.00 83.44 87 PRO A CA 1
ATOM 674 C C . PRO A 1 87 ? 9.961 9.439 -20.618 1.00 83.44 87 PRO A C 1
ATOM 676 O O . PRO A 1 87 ? 9.259 9.960 -19.748 1.00 83.44 87 PRO A O 1
ATOM 679 N N . ARG A 1 88 ? 11.227 9.812 -20.818 1.00 78.56 88 ARG A N 1
ATOM 680 C CA . ARG A 1 88 ? 11.800 10.980 -20.141 1.00 78.56 88 ARG A CA 1
ATOM 681 C C . ARG A 1 88 ? 11.125 12.247 -20.662 1.00 78.56 88 ARG A C 1
ATOM 683 O O . ARG A 1 88 ? 11.015 12.453 -21.868 1.00 78.56 88 ARG A O 1
ATOM 690 N N . GLY A 1 89 ? 10.675 13.091 -19.734 1.00 67.06 89 GLY A N 1
ATOM 691 C CA . GLY A 1 89 ? 9.992 14.351 -20.042 1.00 67.06 89 GLY A CA 1
ATOM 692 C C . GLY A 1 89 ? 10.920 15.481 -20.498 1.00 67.06 89 GLY A C 1
ATOM 693 O O . GLY A 1 89 ? 10.427 16.510 -20.958 1.00 67.06 89 GLY A O 1
ATOM 694 N N . ASP A 1 90 ? 12.241 15.309 -20.394 1.00 71.62 90 ASP A N 1
ATOM 695 C CA . ASP A 1 90 ? 13.197 16.364 -20.726 1.00 71.62 90 ASP A CA 1
ATOM 696 C C . ASP A 1 90 ? 13.320 16.575 -22.247 1.00 71.62 90 ASP A C 1
ATOM 698 O O . ASP A 1 90 ? 13.455 15.600 -22.998 1.00 71.62 90 ASP A O 1
ATOM 702 N N . PRO A 1 91 ? 13.339 17.835 -22.731 1.00 67.38 91 PRO A N 1
ATOM 703 C CA . PRO A 1 91 ? 13.392 18.160 -24.161 1.00 67.38 91 PRO A CA 1
ATOM 704 C C . PRO A 1 91 ? 14.562 17.518 -24.917 1.00 67.38 91 PRO A C 1
ATOM 706 O O . PRO A 1 91 ? 14.410 17.201 -26.103 1.00 67.38 91 PRO A O 1
ATOM 709 N N . ASP A 1 92 ? 15.683 17.317 -24.221 1.00 72.12 92 ASP A N 1
ATOM 710 C CA . ASP A 1 92 ? 16.938 16.768 -24.747 1.00 72.12 92 ASP A CA 1
ATOM 711 C C . ASP A 1 92 ? 16.944 15.232 -24.818 1.00 72.12 92 ASP A C 1
ATOM 713 O O . ASP A 1 92 ? 17.750 14.649 -25.539 1.00 72.12 92 ASP A O 1
ATOM 717 N N . HIS A 1 93 ? 16.013 14.565 -24.127 1.00 68.81 93 HIS A N 1
ATOM 718 C CA . HIS A 1 93 ? 15.976 13.105 -23.983 1.00 68.81 93 HIS A CA 1
ATOM 719 C C . HIS A 1 93 ? 14.610 12.518 -24.378 1.00 68.81 93 HIS A C 1
ATOM 721 O O . HIS A 1 93 ? 14.217 11.462 -23.892 1.00 68.81 93 HIS A O 1
ATOM 727 N N . ARG A 1 94 ? 13.883 13.174 -25.295 1.00 61.34 94 ARG A N 1
ATOM 728 C CA . ARG A 1 94 ? 12.503 12.815 -25.696 1.00 61.34 94 ARG A CA 1
ATOM 729 C C . ARG A 1 94 ? 12.304 11.387 -26.226 1.00 61.34 94 ARG A C 1
ATOM 731 O O . ARG A 1 94 ? 11.173 10.914 -26.256 1.00 61.34 94 ARG A O 1
ATOM 738 N N . ASN A 1 95 ? 13.376 10.710 -26.639 1.00 67.94 95 ASN A N 1
ATOM 739 C CA . ASN A 1 95 ? 13.345 9.316 -27.104 1.00 67.94 95 ASN A CA 1
ATOM 740 C C . ASN A 1 95 ? 13.914 8.322 -26.077 1.00 67.94 95 ASN A C 1
ATOM 742 O O . ASN A 1 95 ? 13.999 7.126 -26.355 1.00 67.94 95 ASN A O 1
ATOM 746 N N . GLU A 1 96 ? 14.337 8.804 -24.910 1.00 81.00 96 GLU A N 1
ATOM 747 C CA . GLU A 1 96 ? 14.848 7.964 -23.838 1.00 81.00 96 GLU A CA 1
ATOM 748 C C . GLU A 1 96 ? 13.741 7.572 -22.872 1.00 81.00 96 GLU A C 1
ATOM 750 O O . GLU A 1 96 ? 12.750 8.277 -22.679 1.00 81.00 96 GLU A O 1
ATOM 755 N N . PHE A 1 97 ? 13.946 6.434 -22.220 1.00 85.38 97 PHE A N 1
ATOM 756 C CA . PHE A 1 97 ? 13.052 5.933 -21.194 1.00 85.38 97 PHE A CA 1
ATOM 757 C C . PHE A 1 97 ? 13.778 5.887 -19.855 1.00 85.38 97 PHE A C 1
ATOM 759 O O . PHE A 1 97 ? 14.972 5.595 -19.796 1.00 85.38 97 PHE A O 1
ATOM 766 N N . ALA A 1 98 ? 13.039 6.135 -18.781 1.00 89.44 98 ALA A N 1
ATOM 767 C CA . ALA A 1 98 ? 13.470 5.895 -17.416 1.00 89.44 98 ALA A CA 1
ATOM 768 C C . ALA A 1 98 ? 12.637 4.767 -16.803 1.00 89.44 98 ALA A C 1
ATOM 770 O O . ALA A 1 98 ? 11.452 4.620 -17.102 1.00 89.44 98 ALA A O 1
ATOM 771 N N . TRP A 1 99 ? 13.270 3.984 -15.936 1.00 93.38 99 TRP A N 1
ATOM 772 C CA . TRP A 1 99 ? 12.579 3.071 -15.035 1.00 93.38 99 TRP A CA 1
ATOM 773 C C . TRP A 1 99 ? 12.361 3.804 -13.723 1.00 93.38 99 TRP A C 1
ATOM 775 O O . TRP A 1 99 ? 13.334 4.261 -13.137 1.00 93.38 99 TRP A O 1
ATOM 785 N N . ILE A 1 100 ? 11.104 3.942 -13.314 1.00 90.62 100 ILE A N 1
ATOM 786 C CA . ILE A 1 100 ? 10.696 4.739 -12.158 1.00 90.62 100 ILE A CA 1
ATOM 787 C C . ILE A 1 100 ? 9.963 3.833 -11.180 1.00 90.62 100 ILE A C 1
ATOM 789 O O . ILE A 1 100 ? 8.990 3.164 -11.540 1.00 90.62 100 ILE A O 1
ATOM 793 N N . THR A 1 101 ? 10.434 3.826 -9.942 1.00 89.69 101 THR A N 1
ATOM 794 C CA . THR A 1 101 ? 9.802 3.169 -8.808 1.00 89.69 101 THR A CA 1
ATOM 795 C C . THR A 1 101 ? 8.525 3.918 -8.474 1.00 89.69 101 THR A C 1
ATOM 797 O O . THR A 1 101 ? 8.530 5.117 -8.204 1.00 89.69 101 THR A O 1
ATOM 800 N N . TRP A 1 102 ? 7.419 3.193 -8.508 1.00 83.12 102 TRP A N 1
ATOM 801 C CA . TRP A 1 102 ? 6.084 3.714 -8.308 1.00 83.12 102 TRP A CA 1
ATOM 802 C C . TRP A 1 102 ? 5.498 3.095 -7.043 1.00 83.12 102 TRP A C 1
ATOM 804 O O . TRP A 1 102 ? 5.113 1.922 -7.032 1.00 83.12 102 TRP A O 1
ATOM 814 N N . LYS A 1 103 ? 5.435 3.889 -5.971 1.00 80.00 103 LYS A N 1
ATOM 815 C CA . LYS A 1 103 ? 4.630 3.551 -4.796 1.00 80.00 103 LYS A CA 1
ATOM 816 C C . LYS A 1 103 ? 3.171 3.854 -5.110 1.00 80.00 103 LYS A C 1
ATOM 818 O O . LYS A 1 103 ? 2.853 4.911 -5.654 1.00 80.00 103 LYS A O 1
ATOM 823 N N . ARG A 1 104 ? 2.284 2.912 -4.807 1.00 86.00 104 ARG A N 1
ATOM 824 C CA . ARG A 1 104 ? 0.861 3.072 -5.078 1.00 86.00 104 ARG A CA 1
ATOM 825 C C . ARG A 1 104 ? 0.227 3.957 -4.006 1.00 86.00 104 ARG A C 1
ATOM 827 O O . ARG A 1 104 ? 0.287 3.624 -2.826 1.00 86.00 104 ARG A O 1
ATOM 834 N N . ALA A 1 105 ? -0.384 5.059 -4.422 1.00 86.88 105 ALA A N 1
ATOM 835 C CA . ALA A 1 105 ? -1.077 5.960 -3.515 1.00 86.88 105 ALA A CA 1
ATOM 836 C C . ALA A 1 105 ? -2.488 5.428 -3.189 1.00 86.88 105 ALA A C 1
ATOM 838 O O . ALA A 1 105 ? -3.150 4.863 -4.064 1.00 86.88 105 ALA A O 1
ATOM 839 N N . ILE A 1 106 ? -2.931 5.546 -1.932 1.00 88.62 106 ILE A N 1
ATOM 840 C CA . ILE A 1 106 ? -4.249 5.048 -1.491 1.00 88.62 106 ILE A CA 1
ATOM 841 C C . ILE A 1 106 ? -5.402 5.846 -2.122 1.00 88.62 106 ILE A C 1
ATOM 843 O O . ILE A 1 106 ? -6.423 5.260 -2.494 1.00 88.62 106 ILE A O 1
ATOM 847 N N . ASP A 1 107 ? -5.234 7.158 -2.271 1.00 81.19 107 ASP A N 1
ATOM 848 C CA . ASP A 1 107 ? -6.209 8.078 -2.868 1.00 81.19 107 ASP A CA 1
ATOM 849 C C . ASP A 1 107 ? -6.504 7.754 -4.346 1.00 81.19 107 ASP A C 1
ATOM 851 O O . ASP A 1 107 ? -7.644 7.893 -4.790 1.00 81.19 107 ASP A O 1
ATOM 855 N N . ASP A 1 108 ? -5.528 7.196 -5.070 1.00 82.44 108 ASP A N 1
ATOM 856 C CA . ASP A 1 108 ? -5.664 6.711 -6.455 1.00 82.44 108 ASP A CA 1
ATOM 857 C C . ASP A 1 108 ? -5.859 5.174 -6.556 1.00 82.44 108 ASP A C 1
ATOM 859 O O . ASP A 1 108 ? -5.555 4.536 -7.567 1.00 82.44 108 ASP A O 1
ATOM 863 N N . ALA A 1 109 ? -6.368 4.524 -5.499 1.00 88.31 109 ALA A N 1
ATOM 864 C CA . ALA A 1 109 ? -6.553 3.067 -5.447 1.00 88.31 109 ALA A CA 1
ATOM 865 C C . ALA A 1 109 ? -8.026 2.646 -5.214 1.00 88.31 109 ALA A C 1
ATOM 867 O O . ALA A 1 109 ? -8.382 2.102 -4.163 1.00 88.31 109 ALA A O 1
ATOM 868 N N . PRO A 1 110 ? -8.929 2.807 -6.200 1.00 91.31 110 PRO A N 1
ATOM 869 C CA . PRO A 1 110 ? -10.364 2.565 -6.010 1.00 91.31 110 PRO A CA 1
ATOM 870 C C . PRO A 1 110 ? -10.727 1.097 -5.717 1.00 91.31 110 PRO A C 1
ATOM 872 O O . PRO A 1 110 ? -11.721 0.808 -5.054 1.00 91.31 110 PRO A O 1
ATOM 875 N N . ASP A 1 111 ? -9.956 0.137 -6.217 1.00 94.62 111 ASP A N 1
ATOM 876 C CA . ASP A 1 111 ? -10.057 -1.291 -5.892 1.00 94.62 111 ASP A CA 1
ATOM 877 C C . ASP A 1 111 ? -9.604 -1.611 -4.464 1.00 94.62 111 ASP A C 1
ATOM 879 O O . ASP A 1 111 ? -10.253 -2.439 -3.824 1.00 94.62 111 ASP A O 1
ATOM 883 N N . PHE A 1 112 ? -8.584 -0.925 -3.943 1.00 94.62 112 PHE A N 1
ATOM 884 C CA . PHE A 1 112 ? -8.206 -1.009 -2.532 1.00 94.62 112 PHE A CA 1
ATOM 885 C C . PHE A 1 112 ? -9.333 -0.478 -1.637 1.00 94.62 112 PHE A C 1
ATOM 887 O O . PHE A 1 112 ? -9.814 -1.198 -0.763 1.00 94.62 112 PHE A O 1
ATOM 894 N N . LEU A 1 113 ? -9.852 0.721 -1.917 1.00 95.44 113 LEU A N 1
ATOM 895 C CA . LEU A 1 113 ? -10.954 1.314 -1.147 1.00 95.44 113 LEU A CA 1
ATOM 896 C C . LEU A 1 113 ? -12.208 0.420 -1.155 1.00 95.44 113 LEU A C 1
ATOM 898 O O . LEU A 1 113 ? -12.830 0.173 -0.117 1.00 95.44 113 LEU A O 1
ATOM 902 N N . ARG A 1 114 ? -12.565 -0.147 -2.319 1.00 95.88 114 ARG A N 1
ATOM 903 C CA . ARG A 1 114 ? -13.649 -1.143 -2.421 1.00 95.88 114 ARG A CA 1
ATOM 904 C C . ARG A 1 114 ? -13.346 -2.413 -1.632 1.00 95.88 114 ARG A C 1
ATOM 906 O O . ARG A 1 114 ? -14.260 -2.978 -1.027 1.00 95.88 114 ARG A O 1
ATOM 913 N N . PHE A 1 115 ? -12.100 -2.882 -1.657 1.00 97.06 115 PHE A N 1
ATOM 914 C CA . PHE A 1 115 ? -11.683 -4.055 -0.901 1.00 97.06 115 PHE A CA 1
ATOM 915 C C . PHE A 1 115 ? -11.875 -3.829 0.601 1.00 97.06 115 PHE A C 1
ATOM 917 O O . PHE A 1 115 ? -12.581 -4.633 1.214 1.00 97.06 115 PHE A O 1
ATOM 924 N N . ILE A 1 116 ? -11.374 -2.714 1.147 1.00 97.12 116 ILE A N 1
ATOM 925 C CA . ILE A 1 116 ? -11.520 -2.328 2.560 1.00 97.12 116 ILE A CA 1
ATOM 926 C C . ILE A 1 116 ? -12.991 -2.343 2.990 1.00 97.12 116 ILE A C 1
ATOM 928 O O . ILE A 1 116 ? -13.334 -3.008 3.968 1.00 97.12 116 ILE A O 1
ATOM 932 N N . LYS A 1 117 ? -13.895 -1.722 2.214 1.00 96.19 117 LYS A N 1
ATOM 933 C CA . LYS A 1 117 ? -15.348 -1.727 2.508 1.00 96.19 117 LYS A CA 1
ATOM 934 C C . LYS A 1 117 ? -15.965 -3.125 2.543 1.00 96.19 117 LYS A C 1
ATOM 936 O O . LYS A 1 117 ? -17.010 -3.325 3.156 1.00 96.19 117 LYS A O 1
ATOM 941 N N . SER A 1 118 ? -15.365 -4.075 1.834 1.00 95.50 118 SER A N 1
ATOM 942 C CA . SER A 1 118 ? -15.911 -5.418 1.640 1.00 95.50 118 SER A CA 1
ATOM 943 C C . SER A 1 118 ? -15.244 -6.501 2.488 1.00 95.50 118 SER A C 1
ATOM 945 O O . SER A 1 118 ? -15.648 -7.664 2.399 1.00 95.50 118 SER A O 1
ATOM 947 N N . ALA A 1 119 ? -14.225 -6.147 3.276 1.00 96.19 119 ALA A N 1
ATOM 948 C CA . ALA A 1 119 ? -13.509 -7.079 4.133 1.00 96.19 119 ALA A CA 1
ATOM 949 C C . ALA A 1 119 ? -14.460 -7.698 5.169 1.00 96.19 119 ALA A C 1
ATOM 951 O O . ALA A 1 119 ? -15.165 -6.994 5.897 1.00 96.19 119 ALA A O 1
ATOM 952 N N . ASN A 1 120 ? -14.498 -9.029 5.236 1.00 93.38 120 ASN A N 1
ATOM 953 C CA . ASN A 1 120 ? -15.335 -9.744 6.202 1.00 93.38 120 ASN A CA 1
ATOM 954 C C . ASN A 1 120 ? -14.623 -9.926 7.549 1.00 93.38 120 ASN A C 1
ATOM 956 O O . ASN A 1 120 ? -15.281 -10.015 8.588 1.00 93.38 120 ASN A O 1
ATOM 960 N N . GLU A 1 121 ? -13.294 -9.918 7.543 1.00 97.38 121 GLU A N 1
ATOM 961 C CA . GLU A 1 121 ? -12.455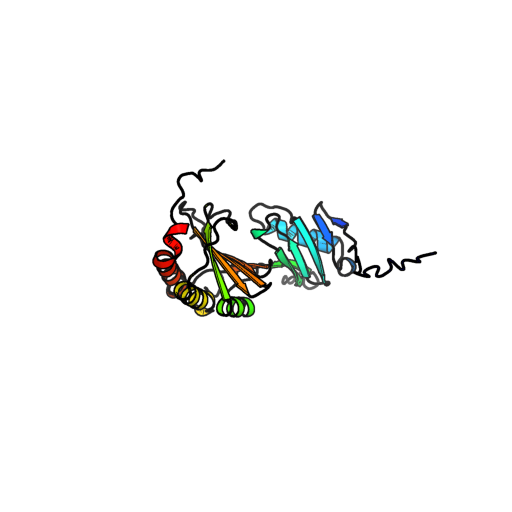 -10.026 8.731 1.00 97.38 121 GLU A CA 1
ATOM 962 C C . GLU A 1 121 ? -11.524 -8.820 8.791 1.00 97.38 121 GLU A C 1
ATOM 964 O O . GLU A 1 121 ? -10.871 -8.480 7.803 1.00 97.38 121 GLU A O 1
ATOM 969 N N . VAL A 1 122 ? -11.483 -8.162 9.948 1.00 98.06 122 VAL A N 1
ATOM 970 C CA . VAL A 1 122 ? -10.528 -7.087 10.215 1.00 98.06 122 VAL A CA 1
ATOM 971 C C . VAL A 1 122 ? -9.909 -7.345 11.573 1.00 98.06 122 VAL A C 1
ATOM 973 O O . VAL A 1 122 ? -10.625 -7.536 12.556 1.00 98.06 122 VAL A O 1
ATOM 976 N N . TYR A 1 123 ? -8.587 -7.383 11.606 1.00 97.88 123 TYR A N 1
ATOM 977 C CA . TYR A 1 123 ? -7.797 -7.591 12.807 1.00 97.88 123 TYR A CA 1
ATOM 978 C C . TYR A 1 123 ? -7.042 -6.316 13.143 1.00 97.88 123 TYR A C 1
ATOM 980 O O . TYR A 1 123 ? -6.636 -5.585 12.241 1.00 97.88 123 TYR A O 1
ATOM 988 N N . VAL A 1 124 ? -6.822 -6.094 14.431 1.00 97.38 124 VAL A N 1
ATOM 989 C CA . VAL A 1 124 ? -5.930 -5.058 14.950 1.00 97.38 124 VAL A CA 1
ATOM 990 C C . VAL A 1 124 ? -4.761 -5.719 15.675 1.00 97.38 124 VAL A C 1
ATOM 992 O O . VAL A 1 124 ? -4.924 -6.794 16.259 1.00 97.38 124 VAL A O 1
ATOM 995 N N . PHE A 1 125 ? -3.580 -5.115 15.594 1.00 94.62 125 PHE A N 1
ATOM 996 C CA . PHE A 1 125 ? -2.365 -5.592 16.254 1.00 94.62 125 PHE A CA 1
ATOM 997 C C . PHE A 1 125 ? -1.476 -4.419 16.695 1.00 94.62 125 PHE A C 1
ATOM 999 O O . PHE A 1 125 ? -1.574 -3.336 16.116 1.00 94.62 125 PHE A O 1
ATOM 1006 N N . PRO A 1 126 ? -0.616 -4.603 17.713 1.00 92.75 126 PRO A N 1
ATOM 1007 C CA . PRO A 1 126 ? 0.278 -3.548 18.183 1.00 92.75 126 PRO A CA 1
ATOM 1008 C C . PRO A 1 126 ? 1.431 -3.299 17.203 1.00 92.75 126 PRO A C 1
ATOM 1010 O O . PRO A 1 126 ? 2.026 -4.245 16.684 1.00 92.75 126 PRO A O 1
ATOM 1013 N N . VAL A 1 127 ? 1.809 -2.033 17.022 1.00 89.31 127 VAL A N 1
ATOM 1014 C CA . VAL A 1 127 ? 3.033 -1.627 16.314 1.00 89.31 127 VAL A CA 1
ATOM 1015 C C . VAL A 1 127 ? 3.980 -0.980 17.319 1.00 89.31 127 VAL A C 1
ATOM 1017 O O . VAL A 1 127 ? 3.878 0.197 17.650 1.00 89.31 127 VAL A O 1
ATOM 1020 N N . ALA A 1 128 ? 4.920 -1.780 17.826 1.00 82.00 128 ALA A N 1
ATOM 1021 C CA . ALA A 1 128 ? 5.861 -1.349 18.863 1.00 82.00 128 ALA A CA 1
ATOM 1022 C C . ALA A 1 128 ? 7.008 -0.469 18.337 1.00 82.00 128 ALA A C 1
ATOM 1024 O O . ALA A 1 128 ? 7.666 0.211 19.118 1.00 82.00 128 ALA A O 1
ATOM 1025 N N . THR A 1 129 ? 7.293 -0.512 17.032 1.00 80.31 129 THR A N 1
ATOM 1026 C CA . THR A 1 129 ? 8.375 0.263 16.406 1.00 80.31 129 THR A CA 1
ATOM 1027 C C . THR A 1 129 ? 7.817 1.050 15.218 1.00 80.31 129 THR A C 1
ATOM 1029 O O . THR A 1 129 ? 7.856 0.555 14.094 1.00 80.31 129 THR A O 1
ATOM 1032 N N . PRO A 1 130 ? 7.296 2.266 15.451 1.00 75.56 130 PRO A N 1
ATOM 1033 C CA . PRO A 1 130 ? 6.615 3.076 14.435 1.00 75.56 130 PRO A CA 1
ATOM 1034 C C . PRO A 1 130 ? 7.458 3.396 13.194 1.00 75.56 130 PRO A C 1
ATOM 1036 O O . PRO A 1 130 ? 6.920 3.465 12.100 1.00 75.56 130 PRO A O 1
ATOM 1039 N N . LEU A 1 131 ? 8.782 3.534 13.340 1.00 76.69 131 LEU A N 1
ATOM 1040 C CA . LEU A 1 131 ? 9.702 3.792 12.218 1.00 76.69 131 LEU A CA 1
ATOM 1041 C C . LEU A 1 131 ? 10.026 2.548 11.376 1.00 76.69 131 LEU A C 1
ATOM 1043 O O . LEU A 1 131 ? 10.627 2.651 10.308 1.00 76.69 131 LEU A O 1
ATOM 1047 N N . LYS A 1 132 ? 9.721 1.356 11.893 1.00 78.56 132 LYS A N 1
ATOM 1048 C CA . LYS A 1 132 ? 9.933 0.067 11.223 1.00 78.56 132 LYS A CA 1
ATOM 1049 C C . LYS A 1 132 ? 8.750 -0.839 11.547 1.00 78.56 132 LYS A C 1
ATOM 1051 O O . LYS A 1 132 ? 8.921 -1.811 12.288 1.00 78.56 132 LYS A O 1
ATOM 1056 N N . PRO A 1 133 ? 7.543 -0.490 11.073 1.00 82.50 133 PRO A N 1
ATOM 1057 C CA . PRO A 1 133 ? 6.367 -1.273 11.371 1.00 82.50 133 PRO A CA 1
ATOM 1058 C C . PRO A 1 133 ? 6.514 -2.692 10.822 1.00 82.50 133 PRO A C 1
ATOM 1060 O O . PRO A 1 133 ? 7.085 -2.931 9.753 1.00 82.50 133 PRO A O 1
ATOM 1063 N N . HIS A 1 134 ? 5.997 -3.637 11.599 1.00 86.50 134 HIS A N 1
ATOM 1064 C CA . HIS A 1 134 ? 6.006 -5.058 11.296 1.00 86.50 134 HIS A CA 1
ATOM 1065 C C . HIS A 1 134 ? 4.663 -5.660 11.672 1.00 86.50 134 HIS A C 1
ATOM 1067 O O . HIS A 1 134 ? 4.053 -5.261 12.669 1.00 86.50 134 HIS A O 1
ATOM 1073 N N . ARG A 1 135 ? 4.204 -6.636 10.886 1.00 87.81 135 ARG A N 1
ATOM 1074 C CA . ARG A 1 135 ? 2.952 -7.326 11.190 1.00 87.81 135 ARG A CA 1
ATOM 1075 C C . ARG A 1 135 ? 3.162 -8.282 12.359 1.00 87.81 135 ARG A C 1
ATOM 1077 O O . ARG A 1 135 ? 3.962 -9.212 12.279 1.00 87.81 135 ARG A O 1
ATOM 1084 N N . ASP A 1 136 ? 2.399 -8.090 13.430 1.00 86.62 136 ASP A N 1
ATOM 1085 C CA . ASP A 1 136 ? 2.441 -8.973 14.594 1.00 86.62 136 ASP A CA 1
ATOM 1086 C C . ASP A 1 136 ? 1.351 -10.050 14.517 1.00 86.62 136 ASP A C 1
ATOM 1088 O O . ASP A 1 136 ? 0.296 -9.963 15.149 1.00 86.62 136 ASP A O 1
ATOM 1092 N N . ASP A 1 137 ? 1.630 -11.105 13.746 1.00 87.12 137 ASP A N 1
ATOM 1093 C CA . ASP A 1 137 ? 0.706 -12.232 13.550 1.00 87.12 137 ASP A CA 1
ATOM 1094 C C . ASP A 1 137 ? 0.340 -12.964 14.856 1.00 87.12 137 ASP A C 1
ATOM 1096 O O . ASP A 1 137 ? -0.684 -13.646 14.919 1.00 87.12 137 ASP A O 1
ATOM 1100 N N . LYS A 1 138 ? 1.150 -12.831 15.917 1.00 88.75 138 LYS A N 1
ATOM 1101 C CA . LYS A 1 138 ? 0.900 -13.491 17.211 1.00 88.75 138 LYS A CA 1
ATOM 1102 C C . LYS A 1 138 ? -0.139 -12.762 18.053 1.00 88.75 138 LYS A C 1
ATOM 1104 O O . LYS A 1 138 ? -0.734 -13.377 18.936 1.00 88.75 138 LYS A O 1
ATOM 1109 N N . HIS A 1 139 ? -0.338 -11.472 17.804 1.00 91.38 139 HIS A N 1
ATOM 1110 C CA . HIS A 1 139 ? -1.213 -10.613 18.597 1.00 91.38 139 HIS A CA 1
ATOM 1111 C C . HIS A 1 139 ? -2.357 -10.015 17.774 1.00 91.38 139 HIS A C 1
ATOM 1113 O O . HIS A 1 139 ? -2.915 -8.988 18.151 1.00 91.38 139 HIS A O 1
ATOM 1119 N N . LEU A 1 140 ? -2.738 -10.678 16.679 1.00 94.44 140 LEU A N 1
ATOM 1120 C CA . LEU A 1 140 ? -3.926 -10.322 15.911 1.00 94.44 140 LEU A CA 1
ATOM 1121 C C . LEU A 1 140 ? -5.186 -10.526 16.752 1.00 94.44 140 LEU A C 1
ATOM 1123 O O . LEU A 1 140 ? -5.559 -11.654 17.085 1.00 94.44 140 LEU A O 1
ATOM 1127 N N . ARG A 1 141 ? -5.890 -9.432 17.032 1.00 97.12 141 ARG A N 1
ATOM 1128 C CA . ARG A 1 141 ? -7.213 -9.465 17.648 1.00 97.12 141 ARG A CA 1
ATOM 1129 C C . ARG A 1 141 ? -8.275 -9.176 16.602 1.00 97.12 141 ARG A C 1
ATOM 1131 O O . ARG A 1 141 ? -8.278 -8.114 15.985 1.00 97.12 141 ARG A O 1
ATOM 1138 N N . LEU A 1 142 ? -9.197 -10.118 16.412 1.00 97.69 142 LEU A N 1
ATOM 1139 C CA . LEU A 1 142 ? -10.345 -9.921 15.530 1.00 97.69 142 LEU A CA 1
ATOM 1140 C C . LEU A 1 142 ? -11.242 -8.808 16.089 1.00 97.69 142 LEU A C 1
ATOM 1142 O O . LEU A 1 142 ? -11.628 -8.845 17.260 1.00 97.69 142 LEU A O 1
ATOM 1146 N N . LEU A 1 143 ? -11.581 -7.833 15.249 1.00 98.06 143 LEU A N 1
ATOM 1147 C CA . LEU A 1 143 ? -12.512 -6.769 15.598 1.00 98.06 143 LEU A CA 1
ATOM 1148 C C . LEU A 1 143 ? -13.950 -7.285 15.635 1.00 98.06 143 LEU A C 1
ATOM 1150 O O . LEU A 1 143 ? -14.377 -8.076 14.788 1.00 98.06 143 LEU A O 1
ATOM 1154 N N . ASP A 1 144 ? -14.724 -6.776 16.591 1.00 97.19 144 ASP A N 1
ATOM 1155 C CA . ASP A 1 144 ? -16.162 -7.003 16.610 1.00 97.19 144 ASP A CA 1
ATOM 1156 C C . ASP A 1 144 ? -16.865 -6.304 15.432 1.00 97.19 144 ASP A C 1
ATOM 1158 O O . ASP A 1 144 ? -16.292 -5.506 14.681 1.00 97.19 144 ASP A O 1
ATOM 1162 N N . ALA A 1 145 ? -18.147 -6.622 15.252 1.00 96.25 145 ALA A N 1
ATOM 1163 C CA . ALA A 1 145 ? -18.920 -6.115 14.130 1.00 96.25 145 ALA A CA 1
ATOM 1164 C C . ALA A 1 145 ? -19.054 -4.582 14.119 1.00 96.25 145 ALA A C 1
ATOM 1166 O O . ALA A 1 145 ? -19.176 -4.014 13.036 1.00 96.25 145 ALA A O 1
ATOM 1167 N N . ASP A 1 146 ? -19.063 -3.916 15.276 1.00 97.06 146 ASP A N 1
ATOM 1168 C CA . ASP A 1 146 ? -19.184 -2.460 15.346 1.00 97.06 146 ASP A CA 1
ATOM 1169 C C . ASP A 1 146 ? -17.863 -1.768 15.016 1.00 97.06 146 ASP A C 1
ATOM 1171 O O . ASP A 1 146 ? -17.827 -0.926 14.115 1.00 97.06 146 ASP A O 1
ATOM 1175 N N . ALA A 1 147 ? -16.776 -2.193 15.661 1.00 97.31 147 ALA A N 1
ATOM 1176 C CA . ALA A 1 147 ? -15.428 -1.701 15.403 1.00 97.31 147 ALA A CA 1
ATOM 1177 C C . ALA A 1 147 ? -15.055 -1.868 13.923 1.00 97.31 147 ALA A C 1
ATOM 1179 O O . ALA A 1 147 ? -14.625 -0.909 13.275 1.00 97.31 147 ALA A O 1
ATOM 1180 N N . ARG A 1 148 ? -15.324 -3.056 13.356 1.00 97.81 148 ARG A N 1
ATOM 1181 C CA . ARG A 1 148 ? -15.095 -3.363 11.938 1.00 97.81 148 ARG A CA 1
ATOM 1182 C C . ARG A 1 148 ? -15.893 -2.448 11.011 1.00 97.81 148 ARG A C 1
ATOM 1184 O O . ARG A 1 148 ? -15.336 -1.915 10.055 1.00 97.81 148 ARG A O 1
ATOM 1191 N N . ARG A 1 149 ? -17.199 -2.268 11.244 1.00 96.94 149 ARG A N 1
ATOM 1192 C CA . ARG A 1 149 ? -18.043 -1.416 10.379 1.00 96.94 149 ARG A CA 1
ATOM 1193 C C . ARG A 1 149 ? -17.560 0.030 10.355 1.00 96.94 149 ARG A C 1
ATOM 1195 O O . ARG A 1 149 ? -17.587 0.653 9.301 1.00 96.94 149 ARG A O 1
ATOM 1202 N N . LYS A 1 150 ? -17.143 0.561 11.505 1.00 96.94 150 LYS A N 1
ATOM 1203 C CA . LYS A 1 150 ? -16.661 1.942 11.607 1.00 96.94 150 LYS A CA 1
ATOM 1204 C C . LYS A 1 150 ? -15.342 2.128 10.872 1.00 96.94 150 LYS A C 1
ATOM 1206 O O . LYS A 1 150 ? -15.262 3.008 10.024 1.00 96.94 150 LYS A O 1
ATOM 1211 N N . VAL A 1 151 ? -14.365 1.252 11.111 1.00 97.31 151 VAL A N 1
ATOM 1212 C CA . VAL A 1 151 ? -13.037 1.396 10.495 1.00 97.31 151 VAL A CA 1
ATOM 1213 C C . VAL A 1 151 ? -13.062 1.148 8.986 1.00 97.31 151 VAL A C 1
ATOM 1215 O O . VAL A 1 151 ? -12.408 1.856 8.233 1.00 97.31 151 VAL A O 1
ATOM 1218 N N . THR A 1 152 ? -13.878 0.199 8.513 1.00 97.25 152 THR A N 1
ATOM 1219 C CA . THR A 1 152 ? -14.033 -0.057 7.067 1.00 97.25 152 THR A CA 1
ATOM 1220 C C . THR A 1 152 ? -14.783 1.063 6.349 1.00 97.25 152 THR A C 1
ATOM 1222 O O . THR A 1 152 ? -14.500 1.331 5.183 1.00 97.25 152 THR A O 1
ATOM 1225 N N . ARG A 1 153 ? -15.731 1.734 7.024 1.00 95.44 153 ARG A N 1
ATOM 1226 C CA . ARG A 1 153 ? -16.410 2.917 6.480 1.00 95.44 153 ARG A CA 1
ATOM 1227 C C . ARG A 1 153 ? -15.472 4.115 6.413 1.00 95.44 153 ARG A C 1
ATOM 1229 O O . ARG A 1 153 ? -15.493 4.781 5.389 1.00 95.44 153 ARG A O 1
ATOM 1236 N N . LEU A 1 154 ? -14.693 4.343 7.471 1.00 95.44 154 LEU A N 1
ATOM 1237 C CA . LEU A 1 154 ? -13.677 5.389 7.544 1.00 95.44 154 LEU A CA 1
ATOM 1238 C C . LEU A 1 154 ? -12.641 5.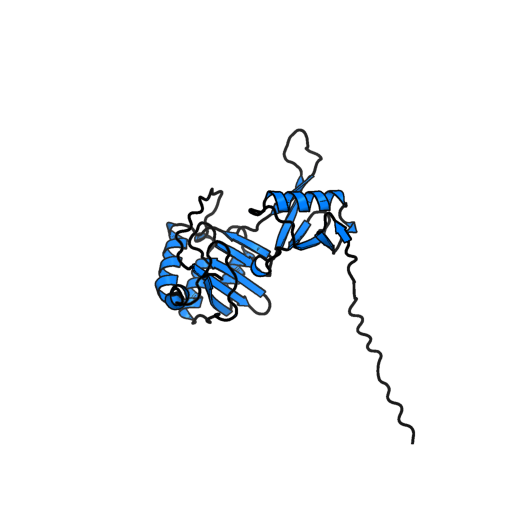187 6.433 1.00 95.44 154 LEU A C 1
ATOM 1240 O O . LEU A 1 154 ? -12.64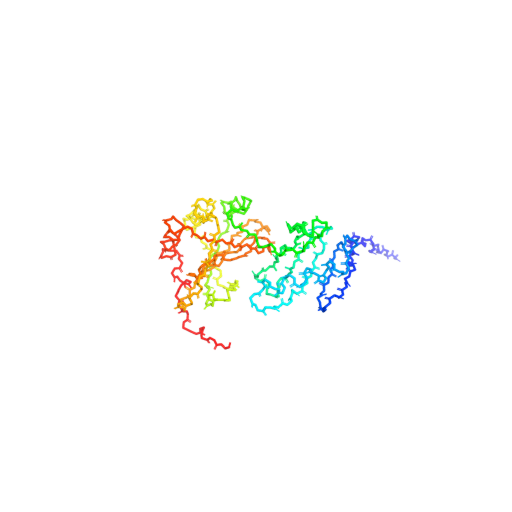8 5.905 5.451 1.00 95.44 154 LEU A O 1
ATOM 1244 N N . LEU A 1 155 ? -11.835 4.130 6.516 1.00 95.69 155 LEU A N 1
ATOM 1245 C CA . LEU A 1 155 ? -10.679 3.943 5.632 1.00 95.69 155 LEU A CA 1
ATOM 1246 C C . LEU A 1 155 ? -11.045 3.548 4.197 1.00 95.69 155 LEU A C 1
ATOM 1248 O O . LEU A 1 155 ? -10.217 3.634 3.294 1.00 95.69 155 LEU A O 1
ATOM 1252 N N . GLY A 1 156 ? -12.273 3.082 3.972 1.00 95.19 156 GLY A N 1
ATOM 1253 C CA . GLY A 1 156 ? -12.776 2.823 2.630 1.00 95.19 156 GLY A CA 1
ATOM 1254 C C . GLY A 1 156 ? -13.269 4.082 1.914 1.00 95.19 156 GLY A C 1
ATOM 1255 O O . GLY A 1 156 ? -13.539 4.022 0.713 1.00 95.19 156 GLY A O 1
ATOM 1256 N N . ASP A 1 157 ? -13.480 5.194 2.613 1.00 93.56 157 ASP A N 1
ATOM 1257 C CA . ASP A 1 157 ? -13.935 6.429 1.987 1.00 93.56 157 ASP A CA 1
ATOM 1258 C C . ASP A 1 157 ? -12.766 7.162 1.326 1.00 93.56 157 ASP A C 1
ATOM 1260 O O . ASP A 1 157 ? -11.733 7.369 1.943 1.00 93.56 157 ASP A O 1
ATOM 1264 N N . GLY A 1 158 ? -12.913 7.557 0.062 1.00 90.44 158 GLY A N 1
ATOM 1265 C CA . GLY A 1 158 ? -11.856 8.301 -0.625 1.00 90.44 158 GLY A CA 1
ATOM 1266 C C . GLY A 1 158 ? -11.643 9.682 -0.004 1.00 90.44 158 GLY A C 1
ATOM 1267 O O . GLY A 1 158 ? -10.521 10.168 0.021 1.00 90.44 158 GLY A O 1
ATOM 1268 N N . GLU A 1 159 ? -12.696 10.291 0.549 1.00 90.69 159 GLU A N 1
ATOM 1269 C CA . GLU A 1 159 ? -12.644 11.637 1.137 1.00 90.69 159 GLU A CA 1
ATOM 1270 C C . GLU A 1 159 ? -11.906 11.703 2.484 1.00 90.69 159 GLU A C 1
ATOM 1272 O O . GLU A 1 159 ? -11.665 12.795 2.989 1.00 90.69 159 GLU A O 1
ATOM 1277 N N . THR A 1 160 ? -11.573 10.563 3.098 1.00 91.94 160 THR A N 1
ATOM 1278 C CA . THR A 1 160 ? -10.800 10.531 4.355 1.00 91.94 160 THR A CA 1
ATOM 1279 C C . THR A 1 160 ? -9.300 10.507 4.112 1.00 91.94 160 THR A C 1
ATOM 1281 O O . THR A 1 160 ? -8.526 10.667 5.053 1.00 91.94 160 THR A O 1
ATOM 1284 N N . TRP A 1 161 ? -8.893 10.268 2.869 1.00 92.00 161 TRP A N 1
ATOM 1285 C CA . TRP A 1 161 ? -7.508 10.317 2.437 1.00 92.00 161 TRP A CA 1
ATOM 1286 C C . TRP A 1 161 ? -7.226 11.691 1.844 1.00 92.00 161 TRP A C 1
ATOM 1288 O O . TRP A 1 161 ? -8.075 12.271 1.172 1.00 92.00 161 TRP A O 1
ATOM 1298 N N . TRP 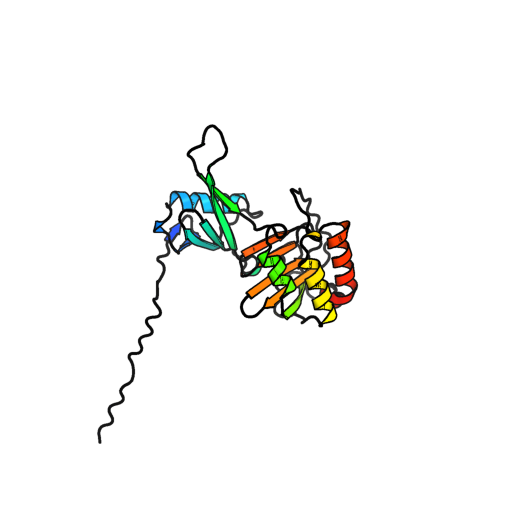A 1 162 ? -6.039 12.214 2.111 1.00 89.25 162 TRP A N 1
ATOM 1299 C CA . TRP A 1 162 ? -5.546 13.440 1.513 1.00 89.25 162 TRP A CA 1
ATOM 1300 C C . TRP A 1 162 ? -5.325 13.246 0.011 1.00 89.25 162 TRP A C 1
ATOM 1302 O O . TRP A 1 162 ? -4.734 12.252 -0.409 1.00 89.25 162 TRP A O 1
ATOM 1312 N N . HIS A 1 163 ? -5.748 14.234 -0.781 1.00 86.50 163 HIS A N 1
ATOM 1313 C CA . HIS A 1 163 ? -5.584 14.255 -2.235 1.00 86.50 163 HIS A CA 1
ATOM 1314 C C . HIS A 1 163 ? -4.569 15.332 -2.611 1.00 86.50 163 HIS A C 1
ATOM 1316 O O . HIS A 1 163 ? -4.831 16.525 -2.449 1.00 86.50 163 HIS A O 1
ATOM 1322 N N . GLY A 1 164 ? -3.419 14.928 -3.150 1.00 78.44 164 GLY A N 1
ATOM 1323 C CA . GLY A 1 164 ? -2.421 15.850 -3.697 1.00 78.44 164 GLY A CA 1
ATOM 1324 C C . GLY A 1 164 ? -1.000 15.625 -3.193 1.00 78.44 164 GLY A C 1
ATOM 1325 O O . GLY A 1 164 ? -0.703 14.681 -2.468 1.00 78.44 164 GLY A O 1
ATOM 1326 N N . LEU A 1 165 ? -0.098 16.519 -3.601 1.00 73.75 165 LEU A N 1
ATOM 1327 C CA . LEU A 1 165 ? 1.307 16.462 -3.206 1.00 73.75 165 LEU A CA 1
ATOM 1328 C C . LEU A 1 165 ? 1.486 16.981 -1.781 1.00 73.75 165 LEU A C 1
ATOM 1330 O O . LEU A 1 165 ? 0.947 18.027 -1.420 1.00 73.75 165 LEU A O 1
ATOM 1334 N N . TYR A 1 166 ? 2.298 16.279 -1.002 1.00 67.75 166 TYR A N 1
ATOM 1335 C CA . TYR A 1 166 ? 2.653 16.663 0.355 1.00 67.75 166 TYR A CA 1
ATOM 1336 C C . TYR A 1 166 ? 4.152 16.450 0.594 1.00 67.75 166 TYR A C 1
ATOM 1338 O O . TYR A 1 166 ? 4.779 15.572 0.001 1.00 67.75 166 TYR A O 1
ATOM 1346 N N . THR A 1 167 ? 4.726 17.266 1.478 1.00 64.38 167 THR A N 1
ATOM 1347 C CA . THR A 1 167 ? 6.091 17.097 1.987 1.00 64.38 167 THR A CA 1
ATOM 1348 C C . THR A 1 167 ? 5.988 16.806 3.472 1.00 64.38 167 THR A C 1
ATOM 1350 O O . THR A 1 167 ? 5.399 17.595 4.208 1.00 64.38 167 THR A O 1
ATOM 1353 N N . LEU A 1 168 ? 6.558 15.688 3.914 1.00 65.94 168 LEU A N 1
ATOM 1354 C CA . LEU A 1 168 ? 6.463 15.247 5.302 1.00 65.94 168 LEU A CA 1
ATOM 1355 C C . LEU A 1 168 ? 7.753 15.540 6.058 1.00 65.94 168 LEU A C 1
ATOM 1357 O O . LEU A 1 168 ? 8.855 15.337 5.545 1.00 65.94 168 LEU A O 1
ATOM 1361 N N . VAL A 1 169 ? 7.601 15.985 7.304 1.00 60.91 169 VAL A N 1
ATOM 1362 C CA . VAL A 1 169 ? 8.680 16.022 8.291 1.00 60.91 169 VAL A CA 1
ATOM 1363 C C . VAL A 1 169 ? 8.382 14.935 9.313 1.00 60.91 169 VAL A C 1
ATOM 1365 O O . VAL A 1 169 ? 7.452 15.064 10.104 1.00 60.91 169 VAL A O 1
ATOM 1368 N N . VAL A 1 170 ? 9.163 13.858 9.277 1.00 63.62 170 VAL A N 1
ATOM 1369 C CA . VAL A 1 170 ? 9.011 12.727 10.198 1.00 63.62 170 VAL A CA 1
ATOM 1370 C C . VAL A 1 170 ? 9.603 13.109 11.554 1.00 63.62 170 VAL A C 1
ATOM 1372 O O . VAL A 1 170 ? 10.801 13.381 11.655 1.00 63.62 170 VAL A O 1
ATOM 1375 N N . ILE A 1 171 ? 8.774 13.123 12.597 1.00 62.97 171 ILE A N 1
ATOM 1376 C CA . ILE A 1 171 ? 9.198 13.339 13.985 1.00 62.97 171 ILE A CA 1
ATOM 1377 C C . ILE A 1 171 ? 8.720 12.143 14.798 1.00 62.97 171 ILE A C 1
ATOM 1379 O O . ILE A 1 171 ? 7.530 12.039 15.046 1.00 62.97 171 ILE A O 1
ATOM 1383 N N . ASP A 1 172 ? 9.634 11.268 15.215 1.00 66.62 172 ASP A N 1
ATOM 1384 C CA . ASP A 1 172 ? 9.312 10.143 16.099 1.00 66.62 172 ASP A CA 1
ATOM 1385 C C . ASP A 1 172 ? 9.056 10.651 17.527 1.00 66.62 172 ASP A C 1
ATOM 1387 O O . ASP A 1 172 ? 9.971 11.127 18.204 1.00 66.62 172 ASP A O 1
ATOM 1391 N N . ASP A 1 173 ? 7.804 10.574 17.975 1.00 66.62 173 ASP A N 1
ATOM 1392 C CA . ASP A 1 173 ? 7.391 10.874 19.350 1.00 66.62 173 ASP A CA 1
ATOM 1393 C C . ASP A 1 173 ? 7.494 9.661 20.300 1.00 66.62 173 ASP A C 1
ATOM 1395 O O . ASP A 1 173 ? 7.257 9.792 21.505 1.00 66.62 173 ASP A O 1
ATOM 1399 N N . GLY A 1 174 ? 7.897 8.495 19.778 1.00 68.88 174 GLY A N 1
ATOM 1400 C CA . GLY A 1 174 ? 8.120 7.261 20.525 1.00 68.88 174 GLY A CA 1
ATOM 1401 C C . GLY A 1 174 ? 6.852 6.524 20.965 1.00 68.88 174 GLY A C 1
ATOM 1402 O O . GLY A 1 174 ? 6.965 5.531 21.692 1.00 68.88 174 GLY A O 1
ATOM 1403 N N . LYS A 1 175 ? 5.649 6.974 20.578 1.00 76.94 175 LYS A N 1
ATOM 1404 C CA . LYS A 1 175 ? 4.401 6.293 20.948 1.00 76.94 175 LYS A CA 1
ATOM 1405 C C . LYS A 1 175 ? 4.180 5.027 20.120 1.00 76.94 175 LYS A C 1
ATOM 1407 O O . LYS A 1 175 ? 4.433 5.024 18.919 1.00 76.94 175 LYS A O 1
ATOM 1412 N N . PRO A 1 176 ? 3.679 3.943 20.739 1.00 81.88 176 PRO A N 1
ATOM 1413 C CA . PRO A 1 176 ? 3.252 2.772 19.988 1.00 81.88 176 PRO A CA 1
ATOM 1414 C C . PRO A 1 176 ? 2.081 3.139 19.075 1.00 81.88 176 PRO A C 1
ATOM 1416 O O . PRO A 1 176 ? 1.205 3.904 19.466 1.00 81.88 176 PRO A O 1
ATOM 1419 N N . GLY A 1 177 ? 2.072 2.547 17.888 1.00 89.12 177 GLY A N 1
ATOM 1420 C CA . GLY A 1 177 ? 0.965 2.640 16.948 1.00 89.12 177 GLY A CA 1
ATOM 1421 C C . GLY A 1 177 ? 0.164 1.345 16.891 1.00 89.12 177 GLY A C 1
ATOM 1422 O O . GLY A 1 177 ? 0.377 0.407 17.673 1.00 89.12 177 GLY A O 1
ATOM 1423 N N . ILE A 1 178 ? -0.708 1.249 15.896 1.00 93.25 178 ILE A N 1
ATOM 1424 C CA . ILE A 1 178 ? -1.435 0.017 15.586 1.00 93.25 178 ILE A CA 1
ATOM 1425 C C . ILE A 1 178 ? -1.246 -0.378 14.135 1.00 93.25 178 ILE A C 1
ATOM 1427 O O . ILE A 1 178 ? -0.897 0.424 13.279 1.00 93.25 178 ILE A O 1
ATOM 1431 N N . GLY A 1 179 ? -1.515 -1.637 13.840 1.00 94.50 179 GLY A N 1
ATOM 1432 C CA . GLY A 1 179 ? -1.723 -2.081 12.480 1.00 94.50 179 GLY A CA 1
ATOM 1433 C C . GLY A 1 179 ? -3.096 -2.704 12.323 1.00 94.50 179 GLY A C 1
ATOM 1434 O O . GLY A 1 179 ? -3.654 -3.284 13.260 1.00 94.50 179 GLY A O 1
ATOM 1435 N N . LEU A 1 180 ? -3.640 -2.579 11.118 1.00 96.81 180 LEU A N 1
ATOM 1436 C CA . LEU A 1 180 ? -4.906 -3.169 10.720 1.00 96.81 180 LEU A CA 1
ATOM 1437 C C . LEU A 1 180 ? -4.677 -4.154 9.583 1.00 96.81 180 LEU A C 1
ATOM 1439 O O . LEU A 1 180 ? -4.045 -3.827 8.583 1.00 96.81 180 LEU A O 1
ATOM 1443 N N . LEU A 1 181 ? -5.227 -5.356 9.724 1.00 96.94 181 LEU A N 1
ATOM 1444 C CA . LEU A 1 181 ? -5.224 -6.391 8.695 1.00 96.94 181 LEU A CA 1
ATOM 1445 C C . LEU A 1 181 ? -6.661 -6.654 8.244 1.00 96.94 181 LEU A C 1
ATOM 1447 O O . LEU A 1 181 ? -7.470 -7.180 9.005 1.00 96.94 181 LEU A O 1
ATOM 1451 N N . PHE A 1 182 ? -6.959 -6.331 6.993 1.00 97.75 182 PHE A N 1
ATOM 1452 C CA . PHE A 1 182 ? -8.231 -6.576 6.325 1.00 97.75 182 PHE A CA 1
ATOM 1453 C C . PHE A 1 182 ? -8.123 -7.841 5.486 1.00 97.75 182 PHE A C 1
ATOM 1455 O O . PHE A 1 182 ? -7.193 -7.980 4.693 1.00 97.75 182 PHE A O 1
ATOM 1462 N N . ARG A 1 183 ? -9.087 -8.752 5.608 1.00 97.06 183 ARG A N 1
ATOM 1463 C CA . ARG A 1 183 ? -9.121 -9.996 4.835 1.00 97.06 183 ARG A CA 1
ATOM 1464 C C . ARG A 1 183 ? -10.454 -10.202 4.140 1.00 97.06 183 ARG A C 1
ATOM 1466 O O . ARG A 1 183 ? -11.519 -9.873 4.667 1.00 97.06 183 ARG A O 1
ATOM 1473 N N . ARG A 1 184 ? -10.362 -10.774 2.936 1.00 95.75 184 ARG A N 1
ATOM 1474 C CA . ARG A 1 184 ? -11.483 -11.347 2.189 1.00 95.75 184 ARG A CA 1
ATOM 1475 C C . ARG A 1 184 ? -11.002 -12.527 1.349 1.00 95.75 184 ARG A C 1
ATOM 1477 O O . ARG A 1 184 ? -10.496 -12.364 0.237 1.00 95.75 184 ARG A O 1
ATOM 1484 N N . GLY A 1 185 ? -11.190 -13.737 1.872 1.00 91.69 185 GLY A N 1
ATOM 1485 C CA . GLY A 1 185 ? -10.715 -14.960 1.226 1.00 91.69 185 GLY A CA 1
ATOM 1486 C C . GLY A 1 185 ? -9.187 -15.004 1.182 1.00 91.69 185 GLY A C 1
ATOM 1487 O O . GLY A 1 185 ? -8.547 -15.001 2.224 1.00 91.69 185 GLY A O 1
ATOM 1488 N N . ARG A 1 186 ? -8.606 -15.053 -0.023 1.00 91.44 186 ARG A N 1
ATOM 1489 C CA . ARG A 1 186 ? -7.141 -15.038 -0.219 1.00 91.44 186 ARG A CA 1
ATOM 1490 C C . ARG A 1 186 ? -6.545 -13.637 -0.336 1.00 91.44 186 ARG A C 1
ATOM 1492 O O . ARG A 1 186 ? -5.328 -13.517 -0.385 1.00 91.44 186 ARG A O 1
ATOM 1499 N N . ASN A 1 187 ? -7.392 -12.617 -0.426 1.00 94.75 187 ASN A N 1
ATOM 1500 C CA . ASN A 1 187 ? -6.947 -11.243 -0.566 1.00 94.75 187 ASN A CA 1
ATOM 1501 C C . ASN A 1 187 ? -6.808 -10.612 0.816 1.00 94.75 187 ASN A C 1
ATOM 1503 O O . ASN A 1 187 ? -7.688 -10.789 1.670 1.00 94.75 187 ASN A O 1
ATOM 1507 N N . GLU A 1 188 ? -5.736 -9.856 1.010 1.00 95.75 188 GLU A N 1
ATOM 1508 C CA . GLU A 1 188 ? -5.489 -9.132 2.249 1.00 95.75 188 GLU A CA 1
ATOM 1509 C C . GLU A 1 188 ? -4.921 -7.739 1.999 1.00 95.75 188 GLU A C 1
ATOM 1511 O O . GLU A 1 188 ? -4.240 -7.494 1.002 1.00 95.75 188 GLU A O 1
ATOM 1516 N N . ALA A 1 189 ? -5.222 -6.831 2.921 1.00 95.81 189 ALA A N 1
ATOM 1517 C CA . ALA A 1 189 ? -4.564 -5.544 3.027 1.00 95.81 189 ALA A CA 1
ATOM 1518 C C . ALA A 1 189 ? -4.065 -5.342 4.453 1.00 95.81 189 ALA A C 1
ATOM 1520 O O . ALA A 1 189 ? -4.784 -5.648 5.404 1.00 95.81 189 ALA A O 1
ATOM 1521 N N . VAL A 1 190 ? -2.857 -4.815 4.596 1.00 95.12 190 VAL A N 1
ATOM 1522 C CA . VAL A 1 190 ? -2.275 -4.404 5.872 1.00 95.12 190 VAL A CA 1
ATOM 1523 C C . VAL A 1 190 ? -2.027 -2.909 5.802 1.00 95.12 190 VAL A C 1
ATOM 1525 O O . VAL A 1 190 ? -1.499 -2.449 4.798 1.00 95.12 190 VAL A O 1
ATOM 1528 N N . LEU A 1 191 ? -2.392 -2.177 6.847 1.00 94.50 191 LEU A N 1
ATOM 1529 C CA . LEU A 1 191 ? -2.036 -0.773 7.042 1.00 94.50 191 LEU A CA 1
ATOM 1530 C C . LEU A 1 191 ? -1.387 -0.616 8.413 1.00 94.50 191 LEU A C 1
ATOM 1532 O O . LEU A 1 191 ? -1.847 -1.227 9.381 1.00 94.50 191 LEU A O 1
ATOM 1536 N N . PHE A 1 192 ? -0.347 0.200 8.493 1.00 91.88 192 PHE A N 1
ATOM 1537 C CA . PHE A 1 192 ? 0.333 0.558 9.726 1.00 91.88 192 PHE A CA 1
ATOM 1538 C C . PHE A 1 192 ? 0.040 2.020 10.046 1.00 91.88 192 PHE A C 1
ATOM 1540 O O . PHE A 1 192 ? 0.320 2.886 9.230 1.00 91.88 192 PHE A O 1
ATOM 1547 N N . PHE A 1 193 ? -0.502 2.256 11.237 1.00 89.50 193 PHE A N 1
ATOM 1548 C CA . PHE A 1 193 ? -0.803 3.572 11.783 1.00 89.50 193 PHE A CA 1
ATOM 1549 C C . PHE A 1 193 ? 0.233 3.886 12.847 1.00 89.50 193 PHE A C 1
ATOM 1551 O O . PHE A 1 193 ? 0.173 3.382 13.970 1.00 89.50 193 PHE A O 1
ATOM 1558 N N . SER A 1 194 ? 1.244 4.650 12.449 1.00 74.81 194 SER A N 1
ATOM 1559 C CA . SER A 1 194 ? 2.441 4.932 13.244 1.00 74.81 194 SER A CA 1
ATOM 1560 C C . SER A 1 194 ? 2.448 6.347 13.830 1.00 74.81 194 SER A C 1
ATOM 1562 O O . SER A 1 194 ? 3.432 6.719 14.449 1.00 74.81 194 SER A O 1
ATOM 1564 N N . HIS A 1 195 ? 1.369 7.123 13.664 1.00 67.75 195 HIS A N 1
ATOM 1565 C CA . HIS A 1 195 ? 1.237 8.537 14.061 1.00 67.75 195 HIS A CA 1
ATOM 1566 C C . HIS A 1 195 ? 2.203 9.513 13.359 1.00 67.75 195 HIS A C 1
ATOM 1568 O O . HIS A 1 195 ? 2.158 10.713 13.633 1.00 67.75 195 HIS A O 1
ATOM 1574 N N . PHE A 1 196 ? 3.039 9.047 12.421 1.00 62.53 196 PHE A N 1
ATOM 1575 C CA . PHE A 1 196 ? 4.114 9.846 11.828 1.00 62.53 196 PHE A CA 1
ATOM 1576 C C . PHE A 1 196 ? 4.049 9.902 10.311 1.00 62.53 196 PHE A C 1
ATOM 1578 O O . PHE A 1 196 ? 4.952 9.453 9.627 1.00 62.53 196 PHE A O 1
ATOM 1585 N N . THR A 1 197 ? 3.062 10.626 9.803 1.00 60.91 197 THR A N 1
ATOM 1586 C CA . THR A 1 197 ? 3.085 11.267 8.479 1.00 60.91 197 THR A CA 1
ATOM 1587 C C . THR A 1 197 ? 2.593 10.479 7.260 1.00 60.91 197 THR A C 1
ATOM 1589 O O . THR A 1 197 ? 2.036 11.128 6.381 1.00 60.91 197 THR A O 1
ATOM 1592 N N . ASP A 1 198 ? 2.650 9.151 7.204 1.00 76.00 198 ASP A N 1
ATOM 1593 C CA . ASP A 1 198 ? 2.008 8.358 6.144 1.00 76.00 198 ASP A CA 1
ATOM 1594 C C . ASP A 1 198 ? 1.601 6.962 6.623 1.00 76.00 198 ASP A C 1
ATOM 1596 O O . ASP A 1 198 ? 2.357 6.251 7.280 1.00 76.00 198 ASP A O 1
ATOM 1600 N N . GLU A 1 199 ? 0.387 6.557 6.259 1.00 83.69 199 GLU A N 1
ATOM 1601 C CA . GLU A 1 199 ? -0.097 5.212 6.532 1.00 83.69 199 GLU A CA 1
ATOM 1602 C C . GLU A 1 199 ? 0.412 4.299 5.423 1.00 83.69 199 GLU A C 1
ATOM 1604 O O . GLU A 1 199 ? -0.116 4.261 4.306 1.00 83.69 199 GLU A O 1
ATOM 1609 N N . GLU A 1 200 ? 1.495 3.594 5.729 1.00 88.25 200 GLU A N 1
ATOM 1610 C CA . GLU A 1 200 ? 2.110 2.624 4.836 1.00 88.25 200 GLU A CA 1
ATOM 1611 C C . GLU A 1 200 ? 1.531 1.228 5.061 1.00 88.25 200 GLU A C 1
ATOM 1613 O O . GLU A 1 200 ? 1.016 0.872 6.125 1.00 88.25 200 GLU A O 1
ATOM 1618 N N . GLY A 1 201 ? 1.618 0.395 4.035 1.00 91.31 201 GLY A N 1
ATOM 1619 C CA . GLY A 1 201 ? 1.038 -0.925 4.098 1.00 91.31 201 GLY A CA 1
ATOM 1620 C C . GLY A 1 201 ? 1.240 -1.739 2.839 1.00 91.31 201 GLY A C 1
ATOM 1621 O O . GLY A 1 201 ? 2.058 -1.421 1.974 1.00 91.31 201 GLY A O 1
ATOM 1622 N N . THR A 1 202 ? 0.461 -2.810 2.732 1.00 93.94 202 THR A N 1
ATOM 1623 C CA . THR A 1 202 ? 0.402 -3.625 1.521 1.00 93.94 202 THR A CA 1
ATOM 1624 C C . THR A 1 202 ? -1.030 -3.979 1.151 1.00 93.94 202 THR A C 1
ATOM 1626 O O . THR A 1 202 ? -1.874 -4.188 2.017 1.00 93.94 202 THR A O 1
ATOM 1629 N N . PHE A 1 203 ? -1.301 -4.116 -0.144 1.00 94.25 203 PHE A N 1
ATOM 1630 C CA . PHE A 1 203 ? -2.523 -4.704 -0.678 1.00 94.25 203 PHE A CA 1
ATOM 1631 C C . PHE A 1 203 ? -2.170 -5.863 -1.607 1.00 94.25 203 PHE A C 1
ATOM 1633 O O . PHE A 1 203 ? -1.572 -5.673 -2.663 1.00 94.25 203 PHE A O 1
ATOM 1640 N N . ASN A 1 204 ? -2.498 -7.093 -1.201 1.00 92.75 204 ASN A N 1
ATOM 1641 C CA . ASN A 1 204 ? -2.064 -8.326 -1.870 1.00 92.75 204 ASN A CA 1
ATOM 1642 C C . ASN A 1 204 ? -0.546 -8.356 -2.144 1.00 92.75 204 ASN A C 1
ATOM 1644 O O . ASN A 1 204 ? -0.084 -8.816 -3.191 1.00 92.75 204 ASN A O 1
ATOM 1648 N N . GLY A 1 205 ? 0.225 -7.831 -1.189 1.00 90.81 205 GLY A N 1
ATOM 1649 C CA . GLY A 1 205 ? 1.676 -7.713 -1.266 1.00 90.81 205 GLY A CA 1
ATOM 1650 C C . GLY A 1 205 ? 2.192 -6.520 -2.071 1.00 90.81 205 GLY A C 1
ATOM 1651 O O . GLY A 1 205 ? 3.391 -6.299 -2.035 1.00 90.81 205 GLY A O 1
ATOM 1652 N N . GLU A 1 206 ? 1.361 -5.743 -2.771 1.00 93.00 206 GLU A N 1
ATOM 1653 C CA . GLU A 1 206 ? 1.793 -4.468 -3.364 1.00 93.00 206 GLU A CA 1
ATOM 1654 C C . GLU A 1 206 ? 1.904 -3.410 -2.271 1.00 93.00 206 GLU A C 1
ATOM 1656 O O . GLU A 1 206 ? 0.944 -3.212 -1.532 1.00 93.00 206 GLU A O 1
ATOM 1661 N N . HIS A 1 207 ? 3.037 -2.727 -2.167 1.00 91.50 207 HIS A N 1
ATOM 1662 C CA . HIS A 1 207 ? 3.213 -1.621 -1.240 1.00 91.50 207 HIS A CA 1
ATOM 1663 C C . HIS A 1 207 ? 2.266 -0.473 -1.593 1.00 91.50 207 HIS A C 1
ATOM 1665 O O . HIS A 1 207 ? 2.209 -0.022 -2.742 1.00 91.50 207 HIS A O 1
ATOM 1671 N N . ILE A 1 208 ? 1.546 0.001 -0.585 1.00 91.12 208 ILE A N 1
ATOM 1672 C CA . ILE A 1 208 ? 0.585 1.088 -0.701 1.00 91.12 208 ILE A CA 1
ATOM 1673 C C . ILE A 1 208 ? 0.833 2.096 0.419 1.00 91.12 208 ILE A C 1
ATOM 1675 O O . ILE A 1 208 ? 1.213 1.712 1.524 1.00 91.12 208 ILE A O 1
ATOM 1679 N N . SER A 1 209 ? 0.634 3.375 0.128 1.00 89.44 209 SER A N 1
ATOM 1680 C CA . SER A 1 209 ? 0.857 4.463 1.079 1.00 89.44 209 SER A CA 1
ATOM 1681 C C . SER A 1 209 ? -0.172 5.563 0.877 1.00 89.44 209 SER A C 1
ATOM 1683 O O . SER A 1 209 ? -0.554 5.856 -0.257 1.00 89.44 209 SER A O 1
ATOM 1685 N N . GLY A 1 210 ? -0.598 6.214 1.947 1.00 89.69 210 GLY A N 1
ATOM 1686 C CA . GLY A 1 210 ? -1.451 7.390 1.848 1.00 89.69 210 GLY A CA 1
ATOM 1687 C C . GLY A 1 210 ? -1.473 8.170 3.144 1.00 89.69 210 GLY A C 1
ATOM 1688 O O . GLY A 1 210 ? -1.103 7.660 4.194 1.00 89.69 210 GLY A O 1
ATOM 1689 N N . LEU A 1 211 ? -1.924 9.412 3.071 1.00 89.56 211 LEU A N 1
ATOM 1690 C CA . LEU A 1 211 ? -2.074 10.267 4.236 1.00 89.56 211 LEU A CA 1
ATOM 1691 C C . LEU A 1 211 ? -3.557 10.400 4.562 1.00 89.56 211 LEU A C 1
ATOM 1693 O O . LEU A 1 211 ? -4.360 10.655 3.668 1.00 89.56 211 LEU A O 1
ATOM 1697 N N . LEU A 1 212 ? -3.928 10.234 5.828 1.00 89.94 212 LEU A N 1
ATOM 1698 C CA . LEU A 1 212 ? -5.259 10.621 6.277 1.00 89.94 212 LEU A CA 1
ATOM 1699 C C . LEU A 1 212 ? -5.399 12.144 6.243 1.00 89.94 212 LEU A C 1
ATOM 1701 O O . LEU A 1 212 ? -4.517 12.865 6.708 1.00 89.94 212 LEU A O 1
ATOM 1705 N N . ASP A 1 213 ? -6.527 12.613 5.721 1.00 89.69 213 ASP A N 1
ATOM 1706 C CA . ASP A 1 213 ? -6.930 14.013 5.813 1.00 89.69 213 ASP A CA 1
ATOM 1707 C C . ASP A 1 213 ? -7.066 14.431 7.286 1.00 89.69 213 ASP A C 1
ATOM 1709 O O . ASP A 1 213 ? -7.626 13.683 8.092 1.00 89.69 213 ASP A O 1
ATOM 1713 N N . ASP A 1 214 ? -6.558 15.610 7.649 1.00 80.25 214 ASP A N 1
ATOM 1714 C CA . ASP A 1 214 ? -6.508 16.065 9.046 1.00 80.25 214 ASP A CA 1
ATOM 1715 C C . ASP A 1 214 ? -7.897 16.237 9.664 1.00 80.25 214 ASP A C 1
ATOM 1717 O O . ASP A 1 214 ? -8.142 15.790 10.788 1.00 80.25 214 ASP A O 1
ATOM 1721 N N . GLU A 1 215 ? -8.815 16.871 8.934 1.00 79.12 215 GLU A N 1
ATOM 1722 C CA . GLU A 1 215 ? -10.126 17.244 9.464 1.00 79.12 215 GLU A CA 1
ATOM 1723 C C . GLU A 1 215 ? -11.055 16.035 9.571 1.00 79.12 215 GLU A C 1
ATOM 1725 O O . GLU A 1 215 ? -11.844 15.925 10.514 1.00 79.12 215 GLU A O 1
ATOM 1730 N N . ARG A 1 216 ? -10.985 15.120 8.599 1.00 82.50 216 ARG A N 1
ATOM 1731 C CA . ARG A 1 216 ? -11.923 13.995 8.510 1.00 82.50 216 ARG A CA 1
ATOM 1732 C C . ARG A 1 216 ? -11.302 12.657 8.846 1.00 82.50 216 ARG A C 1
ATOM 1734 O O . ARG A 1 216 ? -11.923 11.881 9.569 1.00 82.50 216 ARG A O 1
ATOM 1741 N N . GLY A 1 217 ? -10.131 12.363 8.296 1.00 89.06 217 GLY A N 1
ATOM 1742 C CA . GLY A 1 217 ? -9.486 11.061 8.421 1.00 89.06 217 GLY A CA 1
ATOM 1743 C C . GLY A 1 217 ? -8.845 10.876 9.790 1.00 89.06 217 GLY A C 1
ATOM 1744 O O . GLY A 1 217 ? -9.216 9.965 10.531 1.00 89.06 217 GLY A O 1
ATOM 1745 N N . ARG A 1 218 ? -7.907 11.762 10.140 1.00 89.56 218 ARG A N 1
ATOM 1746 C CA . ARG A 1 218 ? -7.039 11.615 11.314 1.00 89.56 218 ARG A CA 1
ATOM 1747 C C . ARG A 1 218 ? -7.827 11.666 12.617 1.00 89.56 218 ARG A C 1
ATOM 1749 O O . ARG A 1 218 ? -7.752 10.728 13.402 1.00 89.56 218 ARG A O 1
ATOM 1756 N N . HIS A 1 219 ? -8.672 12.681 12.793 1.00 89.00 219 HIS A N 1
ATOM 1757 C CA . HIS A 1 219 ? -9.499 12.809 13.997 1.00 89.00 219 HIS A CA 1
ATOM 1758 C C . HIS A 1 219 ? -10.424 11.597 14.212 1.00 89.00 219 HIS A C 1
ATOM 1760 O O . HIS A 1 219 ? -10.525 11.065 15.316 1.00 89.00 219 HIS A O 1
ATOM 1766 N N . GLN A 1 220 ? -11.083 11.107 13.155 1.00 92.75 220 GLN A N 1
ATOM 1767 C CA . GLN A 1 220 ? -11.956 9.932 13.269 1.00 92.75 220 GLN A CA 1
ATOM 1768 C C . GLN A 1 220 ? -11.172 8.647 13.550 1.00 92.75 220 GLN A C 1
ATOM 1770 O O . GLN A 1 220 ? -11.684 7.757 14.233 1.00 92.75 220 GLN A O 1
ATOM 1775 N N . MET A 1 221 ? -9.947 8.538 13.031 1.00 93.75 221 MET A N 1
ATOM 1776 C CA . MET A 1 221 ? -9.071 7.410 13.322 1.00 93.75 221 MET A CA 1
ATOM 1777 C C . MET A 1 221 ? -8.629 7.423 14.789 1.00 93.75 221 MET A C 1
ATOM 1779 O O . MET A 1 221 ? -8.761 6.405 15.464 1.00 93.75 221 MET A O 1
ATOM 1783 N N . GLU A 1 222 ? -8.225 8.577 15.320 1.00 91.31 222 GLU A N 1
ATOM 1784 C CA . GLU A 1 222 ? -7.867 8.745 16.735 1.00 91.31 222 GLU A CA 1
ATOM 1785 C C . GLU A 1 222 ? -9.041 8.404 17.671 1.00 91.31 222 GLU A C 1
ATOM 1787 O O . GLU A 1 222 ? -8.878 7.664 18.645 1.00 91.31 222 GLU A O 1
ATOM 1792 N N . GLU A 1 223 ? -10.256 8.875 17.367 1.00 92.69 223 GLU A N 1
ATOM 1793 C CA . GLU A 1 223 ? -11.465 8.503 18.119 1.00 92.69 223 GLU A CA 1
ATOM 1794 C C . GLU A 1 223 ? -11.735 6.992 18.066 1.00 92.69 223 GLU A C 1
ATOM 1796 O O . GLU A 1 223 ? -12.145 6.371 19.057 1.00 92.69 223 GLU A O 1
ATOM 1801 N N . TRP A 1 224 ? -11.525 6.383 16.898 1.00 95.56 224 TRP A N 1
ATOM 1802 C CA . TRP A 1 224 ? -11.690 4.949 16.721 1.00 95.56 224 TRP A CA 1
ATOM 1803 C C . TRP A 1 224 ? -10.661 4.171 17.556 1.00 95.56 224 TRP A C 1
ATOM 1805 O O . TRP A 1 224 ? -11.028 3.242 18.280 1.00 95.56 224 TRP A O 1
ATOM 1815 N N . GLU A 1 225 ? -9.398 4.581 17.532 1.00 94.12 225 GLU A N 1
ATOM 1816 C CA . GLU A 1 225 ? -8.299 3.996 18.301 1.00 94.12 225 GLU A CA 1
ATOM 1817 C C . GLU A 1 225 ? -8.528 4.073 19.814 1.00 94.12 225 GLU A C 1
ATOM 1819 O O . GLU A 1 225 ? -8.389 3.071 20.530 1.00 94.12 225 GLU A O 1
ATOM 1824 N N . GLN A 1 226 ? -8.961 5.238 20.304 1.00 92.56 226 GLN A N 1
ATOM 1825 C CA . GLN A 1 226 ? -9.323 5.459 21.708 1.00 92.56 226 GLN A CA 1
ATOM 1826 C C . GLN A 1 226 ? -10.411 4.505 22.194 1.00 92.56 226 GLN A C 1
ATOM 1828 O O . GLN A 1 226 ? -10.430 4.104 23.358 1.00 92.56 226 GLN A O 1
ATOM 1833 N N . ARG A 1 227 ? -11.318 4.111 21.300 1.00 95.44 227 ARG A N 1
ATOM 1834 C CA . ARG A 1 227 ? -12.451 3.258 21.646 1.00 95.44 227 ARG A CA 1
ATOM 1835 C C . ARG A 1 227 ? -12.189 1.771 21.442 1.00 95.44 227 ARG A C 1
ATOM 1837 O O . ARG A 1 227 ? -12.725 0.962 22.199 1.00 95.44 227 ARG A O 1
ATOM 1844 N N . TYR A 1 228 ? -11.420 1.401 20.419 1.00 95.94 228 TYR A N 1
ATOM 1845 C CA . TYR A 1 228 ? -11.358 0.019 19.938 1.00 95.94 228 TYR A CA 1
ATOM 1846 C C . TYR A 1 228 ? -9.957 -0.597 19.925 1.00 95.94 228 TYR A C 1
ATOM 1848 O O . TYR A 1 228 ? -9.875 -1.816 19.756 1.00 95.94 228 TYR A O 1
ATOM 1856 N N . ALA A 1 229 ? -8.886 0.181 20.126 1.00 93.56 229 ALA A N 1
ATOM 1857 C CA . ALA A 1 229 ? -7.500 -0.284 19.975 1.00 93.56 229 ALA A CA 1
ATOM 1858 C C . ALA A 1 229 ? -6.585 -0.005 21.186 1.00 93.56 229 ALA A C 1
ATOM 1860 O O . ALA A 1 229 ? -5.379 -0.236 21.136 1.00 93.56 229 ALA A O 1
ATOM 1861 N N . GLN A 1 230 ? -7.150 0.450 22.311 1.00 91.44 230 GLN A N 1
ATOM 1862 C CA . GLN A 1 230 ? -6.400 0.700 23.552 1.00 91.44 230 GLN A CA 1
ATOM 1863 C C . GLN A 1 230 ? -5.515 -0.469 24.027 1.00 91.44 230 GLN A C 1
ATOM 1865 O O . GLN A 1 230 ? -4.395 -0.209 24.478 1.00 91.44 230 GLN A O 1
ATOM 1870 N N . PRO A 1 231 ? -5.940 -1.748 23.923 1.00 90.62 231 PRO A N 1
ATOM 1871 C CA . PRO A 1 231 ? -5.075 -2.866 24.297 1.00 90.62 231 PRO A CA 1
ATOM 1872 C C . PRO A 1 231 ? -3.779 -2.950 23.474 1.00 90.62 231 PRO A C 1
ATOM 1874 O O . PRO A 1 231 ? -2.760 -3.396 23.997 1.00 90.62 231 PRO A O 1
ATOM 1877 N N . GLU A 1 232 ? -3.808 -2.535 22.207 1.00 92.00 232 GLU A N 1
ATOM 1878 C CA . GLU A 1 232 ? -2.669 -2.565 21.281 1.00 92.00 232 GLU A CA 1
ATOM 1879 C C . GLU A 1 232 ? -1.783 -1.319 21.398 1.00 92.00 232 GLU A C 1
ATOM 1881 O O . GLU A 1 232 ? -0.580 -1.402 21.168 1.00 92.00 232 GLU A O 1
ATOM 1886 N N . LEU A 1 233 ? -2.364 -0.198 21.827 1.00 86.50 233 LEU A N 1
ATOM 1887 C CA . LEU A 1 233 ? -1.663 1.064 22.085 1.00 86.50 233 LEU A CA 1
ATOM 1888 C C . LEU A 1 233 ? -0.972 1.112 23.453 1.00 86.50 233 LEU A C 1
ATOM 1890 O O . LEU A 1 233 ? -0.212 2.032 23.742 1.00 86.50 233 LEU A O 1
ATOM 1894 N N . THR A 1 234 ? -1.224 0.142 24.331 1.00 81.69 234 THR A N 1
ATOM 1895 C CA . THR A 1 234 ? -0.565 0.103 25.639 1.00 81.69 234 THR A CA 1
ATOM 1896 C C . THR A 1 234 ? 0.830 -0.519 25.496 1.00 81.69 234 THR A C 1
ATOM 1898 O O . THR A 1 234 ? 0.931 -1.678 25.079 1.00 81.69 234 THR A O 1
ATOM 1901 N N . PRO A 1 235 ? 1.920 0.177 25.881 1.00 67.06 235 PRO A N 1
ATOM 1902 C CA . PRO A 1 235 ? 3.258 -0.401 25.859 1.00 67.06 235 PRO A CA 1
ATOM 1903 C C . PRO A 1 235 ? 3.299 -1.653 26.739 1.00 67.06 235 PRO A C 1
ATOM 1905 O O . PRO A 1 235 ? 3.115 -1.582 27.956 1.00 67.06 235 PRO A O 1
ATOM 1908 N N . LYS A 1 236 ? 3.546 -2.823 26.145 1.00 61.62 236 LYS A N 1
ATOM 1909 C CA . LYS A 1 236 ? 3.772 -4.039 26.932 1.00 61.62 236 LYS A CA 1
ATOM 1910 C C . LYS A 1 236 ? 5.115 -3.902 27.648 1.00 61.62 236 LYS A C 1
ATOM 1912 O O . LYS A 1 236 ? 6.169 -3.882 27.011 1.00 61.62 236 LYS A O 1
ATOM 1917 N N . SER A 1 237 ? 5.075 -3.837 28.976 1.00 44.16 237 SER A N 1
ATOM 1918 C CA . SER A 1 237 ? 6.242 -3.916 29.855 1.00 44.16 237 SER A CA 1
ATOM 1919 C C . SER A 1 237 ? 7.001 -5.222 29.584 1.00 44.16 237 SER A C 1
ATOM 1921 O O . SER A 1 237 ? 6.624 -6.292 30.051 1.00 44.16 237 SER A O 1
ATOM 1923 N N . GLY A 1 238 ? 8.047 -5.145 28.757 1.00 46.72 238 GLY A N 1
ATOM 1924 C CA . GLY A 1 238 ? 8.854 -6.296 28.334 1.00 46.72 238 GLY A CA 1
ATOM 1925 C C . GLY A 1 238 ? 9.326 -6.262 26.877 1.00 46.72 238 GLY A C 1
ATOM 1926 O O . GLY A 1 238 ? 10.206 -7.038 26.520 1.00 46.72 238 GLY A O 1
ATOM 1927 N N . LEU A 1 239 ? 8.795 -5.360 26.047 1.00 46.16 239 LEU A N 1
ATOM 1928 C CA . LEU A 1 239 ? 9.260 -5.115 24.675 1.00 46.16 239 LEU A CA 1
ATOM 1929 C C . LEU A 1 239 ? 10.218 -3.911 24.615 1.00 46.16 239 LEU A C 1
ATOM 1931 O O . LEU A 1 239 ? 10.084 -3.028 23.779 1.00 46.16 239 LEU A O 1
ATOM 1935 N N . THR A 1 240 ? 11.202 -3.857 25.512 1.00 37.31 240 THR A N 1
ATOM 1936 C CA . THR A 1 240 ? 12.394 -3.035 25.286 1.00 37.31 240 THR A CA 1
ATOM 1937 C C . THR A 1 240 ? 13.391 -3.851 24.471 1.00 37.31 240 THR A C 1
ATOM 1939 O O . THR A 1 240 ? 13.898 -4.873 24.928 1.00 37.31 240 THR A O 1
ATOM 1942 N N . SER A 1 241 ? 13.590 -3.407 23.228 1.00 36.09 241 SER A N 1
ATOM 1943 C CA . SER A 1 241 ? 14.781 -3.580 22.384 1.00 36.09 241 SER A CA 1
ATOM 1944 C C . SER A 1 241 ? 15.835 -4.579 22.891 1.00 36.09 241 SER A C 1
ATOM 1946 O O . SER A 1 241 ? 16.593 -4.278 23.818 1.00 36.09 241 SER A O 1
ATOM 1948 N N . ARG A 1 242 ? 15.930 -5.727 22.215 1.00 33.19 242 ARG A N 1
ATOM 1949 C CA . ARG A 1 242 ? 17.204 -6.433 22.042 1.00 33.19 242 ARG A CA 1
ATOM 1950 C C . ARG A 1 242 ? 17.764 -6.117 20.668 1.00 33.19 242 ARG A C 1
ATOM 1952 O O . ARG A 1 242 ? 16.941 -6.027 19.731 1.00 33.19 242 ARG A O 1
#

Radius of gyration: 21.96 Å; chains: 1; bounding box: 43×84×57 Å

Foldseek 3Di:
DDDDDPDDDPPPPPPPPVFDWDAQPNAIEGEPPVQEDSVQVVLLQCQVLVPDPVSDGFNHWYDPHNFWIWGAHPAQFQFTWIWGWDQDPDPVRRVDIHTHTDAAELLPCLVVLVQLLVFPWKWKAKQQDLVDGDDDPVGTDTFDPVLSNLVSVQSSDSLQFDDDDDDFDFDQPNFIWMKMWTDDPLWIKIWTDSVTAKTWGDTSRYTYITHTDPPRRPVSVVVSCVPTVVVNRDDDPPPDDD

Secondary structure (DSSP, 8-state):
---------------------EEETTEEEEESGGGS-HHHHHHHHHHHHHHSTT-PPPSEEEEEETTEEEEEPSSGGG-EEEEEEEE--SGGGTT-EEEEEEPEESTT-HHHHHHHHH-SEEEEEEES-TTS----GGG-EEPPHHHHHHHHHHHT-GGGB--S------------EEEEEEEETTEEEEEEE-SSS-EEEEETTEEEEE-B-IIIIIHHHHHHHHHH-HHHHS--TT----

Sequence (242 aa):
MRILVVLLTIATATLAIASESMRVNGVRVYGRMHDVSVGDIRAAIADFVSTSSDKRKPAALEVLSSIEMRAYEKTHDWGWVAIRRFPRGDPDHRNEFAWITWKRAIDDAPDFLRFIKSANEVYVFPVATPLKPHRDDKHLRLLDADARRKVTRLLGDGETWWHGLYTLVVIDDGKPGIGLLFRRGRNEAVLFFSHFTDEEGTFNGEHISGLLDDERGRHQMEEWEQRYAQPELTPKSGLTSR

pLDDT: mean 83.54, std 17.32, range [31.5, 98.06]